Protein AF-A0A7X7TR17-F1 (afdb_monomer)

Mean predicted aligned error: 4.37 Å

Radius of gyration: 20.37 Å; Cα contacts (8 Å, |Δi|>4): 550; chains: 1; bounding box: 50×54×52 Å

Foldseek 3Di:
DADALVRVLVVLPPPDPLDDDVVVVVVHDDVVSVQPSLEAAFKFADLLLFQQDCRCVVGNNDIHGHDLVSRLVVLVVLLPDPPDQQERNAYAYQARQCHPQDFVCCVVPNDDPDRCPPPHHDVRRLVVLCRCVSLVSQVVSCPRPSHDAAAHPHEHDLRSLVSYPCNLVSLLSNLRRHPAEAEYEQQAADPVLCNLRRHYHCVSVLVSQVSNCVSCVVVVHRHGYAYAYEFQFWQDDPVRLVVRQVCLQPRRLDQHPHYHYRDLDPPGQSVVCQVVCANPVPRDGIDGDDDPVVSVVSSCSRRVDDHPPDD

Sequence (311 aa):
FPLSQNELDELYLLPYTRRVHPFYEAQGSVKAIETVRFSITAVRGCFGNCAFCALSNHQTTHIVSRSEESILEEVRRLTKMPEFRGTIADVGGPTANMYGSECDVRQSVGQCAKYCLFPQVCDSLKRQDHSANFIELLKRIREVPKVKHVFVESGIRHDLILSSSNQDYIISELVDFTSGQLKLAPEHAHPNVLRLMRKPSAELFVEFKRKFEEAARQKGEKKYVIGYFIVGHPGEGEKENAYLKDFVANHLGYIPQQVQIFTPTPSTLSTTMYHTGKDPFTGEEVFVERHEKMRNIFKDNVIAQRPLKRY

Nearest PDB structures (foldseek):
  9ccb-assembly1_A  TM=6.665E-01  e=3.561E-13  Methanothermobacter marburgensis
  1r3v-assembly1_A-2  TM=3.615E-01  e=3.668E-01  Homo sapiens
  3lg3-assembly1_B-2  TM=2.778E-01  e=7.633E-01  Yersinia pestis
  6ii7-assembly1_A  TM=3.633E-01  e=3.109E+00  Plasmodium falciparum 3D7

Structure (mmCIF, N/CA/C/O backbone):
data_AF-A0A7X7TR17-F1
#
_entry.id   AF-A0A7X7TR17-F1
#
loop_
_atom_site.group_PDB
_atom_site.id
_atom_site.type_symbol
_atom_site.label_atom_id
_atom_site.label_alt_id
_atom_site.label_comp_id
_atom_site.label_asym_id
_atom_site.label_entity_id
_atom_site.label_seq_id
_atom_site.pdbx_PDB_ins_code
_atom_site.Cartn_x
_atom_site.Cartn_y
_atom_site.Cartn_z
_atom_site.occupancy
_atom_site.B_iso_or_equiv
_atom_site.auth_seq_id
_atom_site.auth_comp_id
_atom_site.auth_asym_id
_atom_site.auth_atom_id
_atom_site.pdbx_PDB_model_num
ATOM 1 N N . PHE A 1 1 ? -11.037 18.407 -9.241 1.00 74.50 1 PHE A N 1
ATOM 2 C CA . PHE A 1 1 ? -10.131 18.579 -8.089 1.00 74.50 1 PHE A CA 1
ATOM 3 C C . PHE A 1 1 ? -10.496 17.547 -7.031 1.00 74.50 1 PHE A C 1
ATOM 5 O O . PHE A 1 1 ? -11.650 17.129 -7.034 1.00 74.50 1 PHE A O 1
ATOM 12 N N . PRO A 1 2 ? -9.542 17.048 -6.223 1.00 87.12 2 PRO A N 1
ATOM 13 C CA . PRO A 1 2 ? -9.877 16.156 -5.114 1.00 87.12 2 PRO A CA 1
ATOM 14 C C . PRO A 1 2 ? -10.795 16.884 -4.122 1.00 87.12 2 PRO A C 1
ATOM 16 O O . PRO A 1 2 ? -10.752 18.111 -4.050 1.00 87.12 2 PRO A O 1
ATOM 19 N N . LEU A 1 3 ? -11.615 16.127 -3.390 1.00 92.81 3 LEU A N 1
ATOM 20 C CA . LEU A 1 3 ? -12.429 16.673 -2.302 1.00 92.81 3 LEU A CA 1
ATOM 21 C C . LEU A 1 3 ? -11.519 17.325 -1.256 1.00 92.81 3 LEU A C 1
ATOM 23 O O . LEU A 1 3 ? -10.422 16.828 -1.003 1.00 92.81 3 LEU A O 1
ATOM 27 N N . SER A 1 4 ? -11.978 18.404 -0.635 1.00 94.50 4 SER A N 1
ATOM 28 C CA . SER A 1 4 ? -11.391 18.915 0.603 1.00 94.50 4 SER A CA 1
ATOM 29 C C . SER A 1 4 ? -11.576 17.912 1.749 1.00 94.50 4 SER A C 1
ATOM 31 O O . SER A 1 4 ? -12.380 16.982 1.655 1.00 94.50 4 SER A O 1
ATOM 33 N N . GLN A 1 5 ? -10.844 18.097 2.853 1.00 96.00 5 GLN A N 1
ATOM 34 C CA . GLN A 1 5 ? -11.018 17.269 4.052 1.00 96.00 5 GLN A CA 1
ATOM 35 C C . GLN A 1 5 ? -12.469 17.308 4.557 1.00 96.00 5 GLN A C 1
ATOM 37 O O . GLN A 1 5 ? -13.047 16.251 4.789 1.00 96.00 5 GLN A O 1
ATOM 42 N N . ASN A 1 6 ? -13.080 18.496 4.626 1.00 97.62 6 ASN A N 1
ATOM 43 C CA . ASN A 1 6 ? -14.464 18.658 5.081 1.00 97.62 6 ASN A CA 1
ATOM 44 C C . ASN A 1 6 ? -15.459 17.919 4.175 1.00 97.62 6 ASN A C 1
ATOM 46 O O . ASN A 1 6 ? -16.299 17.175 4.667 1.00 97.62 6 ASN A O 1
ATOM 50 N N . GLU A 1 7 ? -15.331 18.054 2.851 1.00 97.25 7 GLU A N 1
ATOM 51 C CA . GLU A 1 7 ? -16.190 17.325 1.905 1.00 97.25 7 GLU A CA 1
ATOM 52 C C . GLU A 1 7 ? -15.978 15.804 1.994 1.00 97.25 7 GLU A C 1
ATOM 54 O O . GLU A 1 7 ? -16.921 15.025 1.846 1.00 97.25 7 GLU A O 1
ATOM 59 N N . LEU A 1 8 ? -14.739 15.357 2.233 1.00 96.19 8 LEU A N 1
ATOM 60 C CA . LEU A 1 8 ? -14.429 13.942 2.423 1.00 96.19 8 LEU A CA 1
ATOM 61 C C . LEU A 1 8 ? -15.048 13.407 3.722 1.00 96.19 8 LEU A C 1
ATOM 63 O O . LEU A 1 8 ? -15.580 12.297 3.733 1.00 96.19 8 LEU A O 1
ATOM 67 N N . ASP A 1 9 ? -15.007 14.194 4.793 1.00 98.12 9 ASP A N 1
ATOM 68 C CA . ASP A 1 9 ? -15.618 13.866 6.076 1.00 98.12 9 ASP A CA 1
ATOM 69 C C . ASP A 1 9 ? -17.138 13.780 5.977 1.00 98.12 9 ASP A C 1
ATOM 71 O O . ASP A 1 9 ? -17.715 12.763 6.367 1.00 98.12 9 ASP A O 1
ATOM 75 N N . GLU A 1 10 ? -17.780 14.784 5.379 1.00 97.69 10 GLU A N 1
ATOM 76 C CA . GLU A 1 10 ? -19.218 14.775 5.107 1.00 97.69 10 GLU A CA 1
ATOM 77 C C . GLU A 1 10 ? -19.622 13.538 4.301 1.00 97.69 10 GLU A C 1
ATOM 79 O O . GLU A 1 10 ? -20.558 12.832 4.683 1.00 97.69 10 GLU A O 1
ATOM 84 N N . LEU A 1 11 ? -18.872 13.219 3.238 1.00 96.56 11 LEU A N 1
ATOM 85 C CA . LEU A 1 11 ? -19.144 12.069 2.381 1.00 96.56 11 LEU A CA 1
ATOM 86 C C . LEU A 1 11 ? -19.146 10.749 3.157 1.00 96.56 11 LEU A C 1
ATOM 88 O O . LEU A 1 11 ? -20.036 9.930 2.925 1.00 96.56 11 LEU A O 1
ATOM 92 N N . TYR A 1 12 ? -18.160 10.511 4.029 1.00 95.94 12 TYR A N 1
ATOM 93 C CA . TYR A 1 12 ? -18.055 9.260 4.794 1.00 95.94 12 TYR A CA 1
ATOM 94 C C . TYR A 1 12 ? -18.964 9.222 6.029 1.00 95.94 12 TYR A C 1
ATOM 96 O O . TYR A 1 12 ? -19.277 8.134 6.518 1.00 95.94 12 TYR A O 1
ATOM 104 N N . LEU A 1 13 ? -19.434 10.378 6.504 1.00 96.44 13 LEU A N 1
ATOM 105 C CA . LEU A 1 13 ? -20.402 10.486 7.597 1.00 96.44 13 LEU A CA 1
ATOM 106 C C . LEU A 1 13 ? -21.864 10.485 7.135 1.00 96.44 13 LEU A C 1
ATOM 108 O O . LEU A 1 13 ? -22.763 10.519 7.985 1.00 96.44 13 LEU A O 1
ATOM 112 N N . LEU A 1 14 ? -22.135 10.379 5.832 1.00 96.94 14 LEU A N 1
ATOM 113 C CA . LEU A 1 14 ? -23.482 10.087 5.345 1.00 96.94 14 LEU A CA 1
ATOM 114 C C . LEU A 1 14 ? -24.028 8.793 5.989 1.00 96.94 14 LEU A C 1
ATOM 116 O O . LEU A 1 14 ? -23.263 7.875 6.306 1.00 96.94 14 LEU A O 1
ATOM 120 N N . PRO A 1 15 ? -25.353 8.686 6.206 1.00 93.81 15 PRO A N 1
ATOM 121 C CA . PRO A 1 15 ? -25.973 7.567 6.917 1.00 93.81 15 PRO A CA 1
ATOM 122 C C . PRO A 1 15 ? -26.077 6.305 6.040 1.00 93.81 15 PRO A C 1
ATOM 124 O O . PRO A 1 15 ? -27.164 5.779 5.802 1.00 93.81 15 PRO A O 1
ATOM 127 N N . TYR A 1 16 ? -24.946 5.804 5.537 1.00 92.31 16 TYR A N 1
ATOM 128 C CA . TYR A 1 16 ? -24.905 4.562 4.772 1.00 92.31 16 TYR A CA 1
ATOM 129 C C . TYR A 1 16 ? -25.394 3.389 5.617 1.00 92.31 16 TYR A C 1
ATOM 131 O O . TYR A 1 16 ? -25.000 3.218 6.770 1.00 92.31 16 TYR A O 1
ATOM 139 N N . THR A 1 17 ? -26.177 2.508 4.999 1.00 90.38 17 THR A N 1
ATOM 140 C CA . THR A 1 17 ? -26.660 1.284 5.652 1.00 90.38 17 THR A CA 1
ATOM 141 C C . THR A 1 17 ? -25.524 0.326 6.015 1.00 90.38 17 THR A C 1
ATOM 143 O O . THR A 1 17 ? -25.694 -0.507 6.900 1.00 90.38 17 THR A O 1
ATOM 146 N N . ARG A 1 18 ? -24.381 0.411 5.309 1.00 90.31 18 ARG A N 1
ATOM 147 C CA . ARG A 1 18 ? -23.263 -0.557 5.340 1.00 90.31 18 ARG A CA 1
ATOM 148 C C . ARG A 1 18 ? -23.716 -2.007 5.142 1.00 90.31 18 ARG A C 1
ATOM 150 O O . ARG A 1 18 ? -23.101 -2.946 5.651 1.00 90.31 18 ARG A O 1
ATOM 157 N N . ARG A 1 19 ? -24.808 -2.186 4.399 1.00 90.88 19 ARG A N 1
ATOM 158 C CA . ARG A 1 19 ? -25.391 -3.479 4.049 1.00 90.88 19 ARG A CA 1
ATOM 159 C C . ARG A 1 19 ? -25.442 -3.630 2.541 1.00 90.88 19 ARG A C 1
ATOM 161 O O . ARG A 1 19 ? -25.422 -2.654 1.794 1.00 90.88 19 ARG A O 1
ATOM 168 N N . VAL A 1 20 ? -25.517 -4.881 2.114 1.00 93.44 20 VAL A N 1
ATOM 169 C CA . VAL A 1 20 ? -25.793 -5.229 0.723 1.00 93.44 20 VAL A CA 1
ATOM 170 C C . VAL A 1 20 ? -27.163 -4.666 0.352 1.00 93.44 20 VAL A C 1
ATOM 172 O O . VAL A 1 20 ? -28.090 -4.706 1.158 1.00 93.44 20 VAL A O 1
ATOM 175 N N . HIS A 1 21 ? -27.294 -4.121 -0.857 1.00 93.50 21 HIS A N 1
ATOM 176 C CA . HIS A 1 21 ? -28.590 -3.660 -1.344 1.00 93.50 21 HIS A CA 1
ATOM 177 C C . HIS A 1 21 ? -29.583 -4.843 -1.415 1.00 93.50 21 HIS A C 1
ATOM 179 O O . HIS A 1 21 ? -29.194 -5.895 -1.932 1.00 93.50 21 HIS A O 1
ATOM 185 N N . PRO A 1 22 ? -30.855 -4.694 -0.986 1.00 93.69 22 PRO A N 1
ATOM 186 C CA . PRO A 1 22 ? -31.813 -5.807 -0.893 1.00 93.69 22 PRO A CA 1
ATOM 187 C C . PRO A 1 22 ? -31.969 -6.632 -2.178 1.00 93.69 22 PRO A C 1
ATOM 189 O O . PRO A 1 22 ? -32.104 -7.850 -2.129 1.00 93.69 22 PRO A O 1
ATOM 192 N N . PHE A 1 23 ? -31.877 -5.978 -3.341 1.00 94.75 23 PHE A N 1
ATOM 193 C CA . PHE A 1 23 ? -31.896 -6.644 -4.650 1.00 94.75 23 PHE A CA 1
ATOM 194 C C . PHE A 1 23 ? -30.823 -7.737 -4.805 1.00 94.75 23 PHE A C 1
ATOM 196 O O . PHE A 1 23 ? -31.101 -8.789 -5.376 1.00 94.75 23 PHE A O 1
ATOM 203 N N . TYR A 1 24 ? -29.604 -7.494 -4.311 1.00 93.62 24 TYR A N 1
ATOM 204 C CA . TYR A 1 24 ? -28.514 -8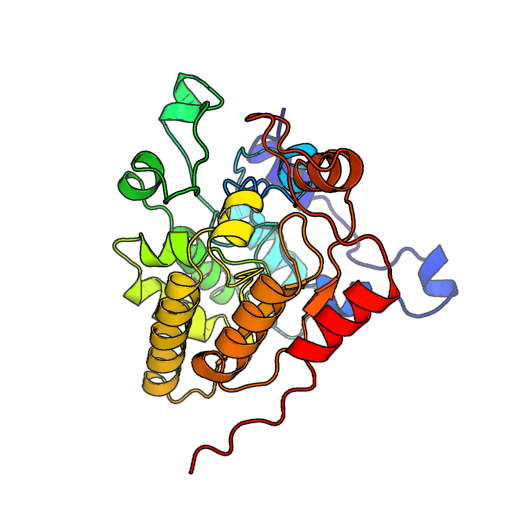.472 -4.370 1.00 93.62 24 TYR A CA 1
ATOM 205 C C . TYR A 1 24 ? -28.580 -9.461 -3.206 1.00 93.62 24 TYR A C 1
ATOM 207 O O . TYR A 1 24 ? -28.260 -10.627 -3.393 1.00 93.62 24 TYR A O 1
ATOM 215 N N . GLU A 1 25 ? -29.041 -9.025 -2.029 1.00 91.94 25 GLU A N 1
ATOM 216 C CA . GLU A 1 25 ? -29.237 -9.905 -0.867 1.00 91.94 25 GLU A CA 1
ATOM 217 C C . GLU A 1 25 ? -30.248 -11.026 -1.175 1.00 91.94 25 GLU A C 1
ATOM 219 O O . GLU A 1 25 ? -30.033 -12.175 -0.794 1.00 91.94 25 GLU A O 1
ATOM 224 N N . ALA A 1 26 ? -31.292 -10.730 -1.960 1.00 94.56 26 ALA A N 1
ATOM 225 C CA . ALA A 1 26 ? -32.265 -11.719 -2.432 1.00 94.56 26 ALA A CA 1
ATOM 226 C C . ALA A 1 26 ? -31.675 -12.783 -3.383 1.00 94.56 26 ALA A C 1
ATOM 228 O O . ALA A 1 26 ? -32.281 -13.836 -3.570 1.00 94.56 26 ALA A O 1
ATOM 229 N N . GLN A 1 27 ? -30.508 -12.526 -3.983 1.00 95.69 27 GLN A N 1
ATOM 230 C CA . GLN A 1 27 ? -29.824 -13.451 -4.898 1.00 95.69 27 GLN A CA 1
ATOM 231 C C . GLN A 1 27 ? -28.780 -14.325 -4.188 1.00 95.69 27 GLN A C 1
ATOM 233 O O . GLN A 1 27 ? -28.224 -15.237 -4.797 1.00 95.69 27 GLN A O 1
ATOM 238 N N . GLY A 1 28 ? -28.511 -14.061 -2.908 1.00 92.81 28 GLY A N 1
ATOM 239 C CA . GLY A 1 28 ? -27.546 -14.797 -2.103 1.00 92.81 28 GLY A CA 1
ATOM 240 C C . GLY A 1 28 ? -26.628 -13.886 -1.294 1.00 92.81 28 GLY A C 1
ATOM 241 O O . GLY A 1 28 ? -26.712 -12.658 -1.325 1.00 92.81 28 GLY A O 1
ATOM 242 N N . SER A 1 29 ? -25.721 -14.504 -0.541 1.00 88.50 29 SER A N 1
ATOM 243 C CA . SER A 1 29 ? -24.760 -13.765 0.271 1.00 88.50 29 SER A CA 1
ATOM 244 C C . SER A 1 29 ? -23.669 -13.122 -0.588 1.00 88.50 29 SER A C 1
ATOM 246 O O . SER A 1 29 ? -23.048 -13.753 -1.445 1.00 88.50 29 SER A O 1
ATOM 248 N N . VAL A 1 30 ? -23.383 -11.847 -0.320 1.00 92.25 30 VAL A N 1
ATOM 249 C CA . VAL A 1 30 ? -22.281 -11.121 -0.960 1.00 92.25 30 VAL A CA 1
ATOM 250 C C . VAL A 1 30 ? -21.071 -11.140 -0.033 1.00 92.25 30 VAL A C 1
ATOM 252 O O . VAL A 1 30 ? -20.945 -10.304 0.858 1.00 92.25 30 VAL A O 1
ATOM 255 N N . LYS A 1 31 ? -20.140 -12.069 -0.264 1.00 90.44 31 LYS A N 1
ATOM 256 C CA . LYS A 1 31 ? -18.947 -12.246 0.589 1.00 90.44 31 LYS A CA 1
ATOM 257 C C . LYS A 1 31 ? -18.122 -10.970 0.779 1.00 90.44 31 LYS A C 1
ATOM 259 O O . LYS A 1 31 ? -17.564 -10.755 1.846 1.00 90.44 31 LYS A O 1
ATOM 264 N N . ALA A 1 32 ? -18.072 -10.094 -0.226 1.00 89.69 32 ALA A N 1
ATOM 265 C CA . ALA A 1 32 ? -17.300 -8.855 -0.145 1.00 89.69 32 ALA A CA 1
ATOM 266 C C . ALA A 1 32 ? -17.752 -7.938 1.007 1.00 89.69 32 ALA A C 1
ATOM 268 O O . ALA A 1 32 ? -16.917 -7.255 1.594 1.00 89.69 32 ALA A O 1
ATOM 269 N N . ILE A 1 33 ? -19.042 -7.935 1.387 1.00 91.38 33 ILE A N 1
ATOM 270 C CA . ILE A 1 33 ? -19.478 -7.112 2.525 1.00 91.38 33 ILE A CA 1
ATOM 271 C C . ILE A 1 33 ? -18.908 -7.637 3.844 1.00 91.38 33 ILE A C 1
ATOM 273 O O . ILE A 1 33 ? -18.653 -6.852 4.747 1.00 91.38 33 ILE A O 1
ATOM 277 N N . GLU A 1 34 ? -18.673 -8.944 3.965 1.00 87.69 34 GLU A N 1
ATOM 278 C CA . GLU A 1 34 ? -18.153 -9.561 5.189 1.00 87.69 34 GLU A CA 1
ATOM 279 C C . GLU A 1 34 ? -16.735 -9.068 5.490 1.00 87.69 34 GLU A C 1
ATOM 281 O O . GLU A 1 34 ? -16.391 -8.872 6.653 1.00 87.69 34 GLU A O 1
ATOM 286 N N . THR A 1 35 ? -15.945 -8.786 4.449 1.00 86.12 35 THR A N 1
ATOM 287 C CA . THR A 1 35 ? -14.565 -8.312 4.590 1.00 86.12 35 THR A CA 1
ATOM 288 C C . THR A 1 35 ? -14.470 -6.807 4.831 1.00 86.12 35 THR A C 1
ATOM 290 O O . THR A 1 35 ? -13.573 -6.367 5.542 1.00 86.12 35 THR A O 1
ATOM 293 N N . VAL A 1 36 ? -15.375 -5.999 4.258 1.00 90.62 36 VAL A N 1
ATOM 294 C CA . VAL A 1 36 ? -15.241 -4.526 4.272 1.00 90.62 36 VAL A CA 1
ATOM 295 C C . VAL A 1 36 ? -16.194 -3.804 5.226 1.00 90.62 36 VAL A C 1
ATOM 297 O O . VAL A 1 36 ? -16.003 -2.613 5.466 1.00 90.62 36 VAL A O 1
ATOM 300 N N . ARG A 1 37 ? -17.204 -4.477 5.801 1.00 93.06 37 ARG A N 1
ATOM 301 C CA . ARG A 1 37 ? -18.254 -3.841 6.635 1.00 93.06 37 ARG A CA 1
ATOM 302 C C . ARG A 1 37 ? -17.693 -2.950 7.741 1.00 93.06 37 ARG A C 1
ATOM 304 O O . ARG A 1 37 ? -18.201 -1.848 7.953 1.00 93.06 37 ARG A O 1
ATOM 311 N N . PHE A 1 38 ? -16.647 -3.435 8.408 1.00 96.25 38 PHE A N 1
ATOM 312 C CA . PHE A 1 38 ? -15.963 -2.766 9.517 1.00 96.25 38 PHE A CA 1
ATOM 313 C C . PHE A 1 38 ? -14.573 -2.248 9.127 1.00 96.25 38 PHE A C 1
ATOM 315 O O . PHE A 1 38 ? -13.692 -2.154 9.978 1.00 96.25 38 PHE A O 1
ATOM 322 N N . SER A 1 39 ? -14.374 -1.947 7.841 1.00 95.75 39 SER A N 1
ATOM 323 C CA . SER A 1 39 ? -13.226 -1.180 7.357 1.00 95.75 39 SER A CA 1
ATOM 324 C C . SER A 1 39 ? -13.542 0.315 7.336 1.00 95.75 39 SER A C 1
ATOM 326 O O . SER A 1 39 ? -14.702 0.713 7.179 1.00 95.75 39 SER A O 1
ATOM 328 N N . ILE A 1 40 ? -12.505 1.132 7.487 1.00 97.12 40 ILE A N 1
ATOM 329 C CA . ILE A 1 40 ? -12.576 2.590 7.492 1.00 97.12 40 ILE A CA 1
ATOM 330 C C . ILE A 1 40 ? -11.567 3.128 6.484 1.00 97.12 40 ILE A C 1
ATOM 332 O O . ILE A 1 40 ? -10.376 2.832 6.548 1.00 97.12 40 ILE A O 1
ATOM 336 N N . THR A 1 41 ? -12.033 3.970 5.565 1.00 96.25 41 THR A N 1
ATOM 337 C CA . THR A 1 41 ? -11.126 4.742 4.709 1.00 96.25 41 THR A CA 1
ATOM 338 C C . THR A 1 41 ? -10.731 6.019 5.434 1.00 96.25 41 THR A C 1
ATOM 340 O O . THR A 1 41 ? -11.588 6.866 5.650 1.00 96.25 41 THR A O 1
ATOM 343 N N . ALA A 1 42 ? -9.459 6.164 5.792 1.00 97.12 42 ALA A N 1
ATOM 344 C CA . ALA A 1 42 ? -8.872 7.339 6.431 1.00 97.12 42 ALA A CA 1
ATOM 345 C C . ALA A 1 42 ? -8.261 8.326 5.421 1.00 97.12 42 ALA A C 1
ATOM 347 O O . ALA A 1 42 ? -8.218 9.526 5.679 1.00 97.12 42 ALA A O 1
ATOM 348 N N . VAL A 1 43 ? -7.798 7.839 4.265 1.00 95.62 43 VAL A N 1
ATOM 349 C CA . VAL A 1 43 ? -7.032 8.643 3.301 1.00 95.62 43 VAL A CA 1
ATOM 350 C C . VAL A 1 43 ? -7.407 8.334 1.848 1.00 95.62 43 VAL A C 1
ATOM 352 O O . VAL A 1 43 ? -7.738 7.199 1.500 1.00 95.62 43 VAL A O 1
ATOM 355 N N . ARG A 1 44 ? -7.344 9.350 0.980 1.00 94.56 44 ARG A N 1
ATOM 356 C CA . ARG A 1 44 ? -7.432 9.239 -0.485 1.00 94.56 44 ARG A CA 1
ATOM 357 C C . ARG A 1 44 ? -6.193 9.815 -1.161 1.00 94.56 44 ARG A C 1
ATOM 359 O O . ARG A 1 44 ? -5.539 10.699 -0.618 1.00 94.56 44 ARG A O 1
ATOM 366 N N . GLY A 1 45 ? -5.919 9.325 -2.369 1.00 92.75 45 GLY A N 1
ATOM 367 C CA . GLY A 1 45 ? -4.733 9.678 -3.150 1.00 92.75 45 GLY A CA 1
ATOM 368 C C . GLY A 1 45 ? -3.515 8.817 -2.814 1.00 92.75 45 GLY A C 1
ATOM 369 O O . GLY A 1 45 ? -3.520 8.033 -1.866 1.00 92.75 45 GLY A O 1
ATOM 370 N N . CYS A 1 46 ? -2.464 8.923 -3.631 1.00 93.06 46 CYS A N 1
ATOM 371 C CA . CYS A 1 46 ? -1.198 8.225 -3.385 1.00 93.06 46 CYS A CA 1
ATOM 372 C C . CYS A 1 46 ? -0.012 8.928 -4.056 1.00 93.06 46 CYS A C 1
ATOM 374 O O . CYS A 1 46 ? 0.001 9.132 -5.271 1.00 93.06 46 CYS A O 1
ATOM 376 N N . PHE A 1 47 ? 1.039 9.219 -3.286 1.00 91.56 47 PHE A N 1
ATOM 377 C CA . PHE A 1 47 ? 2.298 9.772 -3.799 1.00 91.56 47 PHE A CA 1
ATOM 378 C C . PHE A 1 47 ? 3.097 8.801 -4.672 1.00 91.56 47 PHE A C 1
ATOM 380 O O . PHE A 1 47 ? 4.011 9.218 -5.382 1.00 91.56 47 PHE A O 1
ATOM 387 N N . GLY A 1 48 ? 2.777 7.506 -4.606 1.00 90.56 48 GLY A N 1
ATOM 388 C CA . GLY A 1 48 ? 3.559 6.458 -5.248 1.00 90.56 48 GLY A CA 1
ATOM 389 C C . GLY A 1 48 ? 3.654 6.598 -6.757 1.00 90.56 48 GLY A C 1
ATOM 390 O O . GLY A 1 48 ? 4.723 6.352 -7.301 1.00 90.56 48 GLY A O 1
ATOM 391 N N . ASN A 1 49 ? 2.562 7.007 -7.411 1.00 92.00 49 ASN A N 1
ATOM 392 C CA . ASN A 1 49 ? 2.472 7.165 -8.866 1.00 92.00 49 ASN A CA 1
ATOM 393 C C . ASN A 1 49 ? 3.124 6.007 -9.656 1.00 92.00 49 ASN A C 1
ATOM 395 O O . ASN A 1 49 ? 3.828 6.230 -10.648 1.00 92.00 49 ASN A O 1
ATOM 399 N N . CYS A 1 50 ? 2.923 4.777 -9.169 1.00 95.38 50 CYS A N 1
ATOM 400 C CA . CYS A 1 50 ? 3.475 3.568 -9.767 1.00 95.38 50 CYS A CA 1
ATOM 401 C C . CYS A 1 50 ? 2.977 3.442 -11.211 1.00 95.38 50 CYS A C 1
ATOM 403 O O . CYS A 1 50 ? 1.795 3.652 -11.481 1.00 95.38 50 CYS A O 1
ATOM 405 N N . ALA A 1 51 ? 3.854 3.060 -12.137 1.00 96.25 51 ALA A N 1
ATOM 406 C CA . ALA A 1 51 ? 3.572 3.102 -13.573 1.00 96.25 51 ALA A CA 1
ATOM 407 C C . ALA A 1 51 ? 2.400 2.205 -14.012 1.00 96.25 51 ALA A C 1
ATOM 409 O O . ALA A 1 51 ? 1.776 2.474 -15.037 1.00 96.25 51 ALA A O 1
ATOM 410 N N . PHE A 1 52 ? 2.102 1.158 -13.243 1.00 96.06 52 PHE A N 1
ATOM 411 C CA . PHE A 1 52 ? 1.044 0.178 -13.502 1.00 96.06 52 PHE A CA 1
ATOM 412 C C . PHE A 1 52 ? -0.263 0.478 -12.753 1.00 96.06 52 PHE A C 1
ATOM 414 O O . PHE A 1 52 ? -1.261 -0.204 -12.967 1.00 96.06 52 PHE A O 1
ATOM 421 N N . CYS A 1 53 ? -0.274 1.468 -11.858 1.00 94.62 53 CYS A N 1
ATOM 422 C CA . CYS A 1 53 ? -1.406 1.746 -10.986 1.00 94.62 53 CYS A CA 1
ATOM 423 C C . CYS A 1 53 ? -2.245 2.904 -11.542 1.00 94.62 53 CYS A C 1
ATOM 425 O O . CYS A 1 53 ? -1.741 4.010 -11.716 1.00 94.62 53 CYS A O 1
ATOM 427 N N . ALA A 1 54 ? -3.544 2.687 -11.765 1.00 93.38 54 ALA A N 1
ATOM 428 C CA . ALA A 1 54 ? -4.460 3.737 -12.235 1.00 93.38 54 ALA A CA 1
ATOM 429 C C . ALA A 1 54 ? -4.928 4.689 -11.120 1.00 93.38 54 ALA A C 1
ATOM 431 O O . ALA A 1 54 ? -5.675 5.636 -11.362 1.00 93.38 54 ALA A O 1
ATOM 432 N N . LEU A 1 55 ? -4.504 4.454 -9.880 1.00 91.31 55 LEU A N 1
ATOM 433 C CA . LEU A 1 55 ? -4.969 5.205 -8.724 1.00 91.31 55 LEU A CA 1
ATOM 434 C C . LEU A 1 55 ? -4.676 6.703 -8.827 1.00 91.31 55 LEU A C 1
ATOM 436 O O . LEU A 1 55 ? -5.532 7.503 -8.468 1.00 91.31 55 LEU A O 1
ATOM 440 N N . SER A 1 56 ? -3.511 7.099 -9.344 1.00 88.19 56 SER A N 1
ATOM 441 C CA . SER A 1 56 ? -3.192 8.517 -9.537 1.00 88.19 56 SER A CA 1
ATOM 442 C C . SER A 1 56 ? -4.074 9.183 -10.596 1.00 88.19 56 SER A C 1
ATOM 444 O O . SER A 1 56 ? -4.257 10.393 -10.537 1.00 88.19 56 SER A O 1
ATOM 446 N N . ASN A 1 57 ? -4.696 8.426 -11.503 1.00 87.75 57 ASN A N 1
ATOM 447 C CA . ASN A 1 57 ? -5.686 8.970 -12.435 1.00 87.75 57 ASN A CA 1
ATOM 448 C C . ASN A 1 57 ? -7.053 9.160 -11.767 1.00 87.75 57 ASN A C 1
ATOM 450 O O . ASN A 1 57 ? -7.735 10.144 -12.030 1.00 87.75 57 ASN A O 1
ATOM 454 N N . HIS A 1 58 ? -7.456 8.232 -10.892 1.00 87.88 58 HIS A N 1
ATOM 455 C CA . HIS A 1 58 ? -8.781 8.257 -10.258 1.00 87.88 58 HIS A CA 1
ATOM 456 C C . HIS A 1 58 ? -8.842 9.079 -8.966 1.00 87.88 58 HIS A C 1
ATOM 458 O O . HIS A 1 58 ? -9.874 9.664 -8.655 1.00 87.88 58 HIS A O 1
ATOM 464 N N . GLN A 1 59 ? -7.757 9.107 -8.194 1.00 90.94 59 GLN A N 1
ATOM 465 C CA . GLN A 1 59 ? -7.682 9.766 -6.888 1.00 90.94 59 GLN A CA 1
ATOM 466 C C . GLN A 1 59 ? -6.611 10.850 -6.818 1.00 90.94 59 GLN A C 1
ATOM 468 O O . GLN A 1 59 ? -6.477 11.499 -5.785 1.00 90.94 59 GLN A O 1
ATOM 473 N N . THR A 1 60 ? -5.884 11.091 -7.913 1.00 89.25 60 THR A N 1
ATOM 474 C CA . THR A 1 60 ? -4.737 12.004 -7.965 1.00 89.25 60 THR A CA 1
ATOM 475 C C . THR A 1 60 ? -3.568 11.535 -7.093 1.00 89.25 60 THR A C 1
ATOM 477 O O . THR A 1 60 ? -3.641 10.572 -6.328 1.00 89.25 60 THR A O 1
ATOM 480 N N . THR A 1 61 ? -2.441 12.223 -7.217 1.00 90.12 61 THR A N 1
ATOM 481 C CA . THR A 1 61 ? -1.327 12.077 -6.277 1.00 90.12 61 THR A CA 1
ATOM 482 C C . THR A 1 61 ? -1.481 13.006 -5.067 1.00 90.12 61 THR A C 1
ATOM 484 O O . THR A 1 61 ? -0.583 13.042 -4.229 1.00 90.12 61 THR A O 1
ATOM 487 N N . HIS A 1 62 ? -2.569 13.787 -4.983 1.00 90.38 62 HIS A N 1
ATOM 488 C CA . HIS A 1 62 ? -2.922 14.636 -3.845 1.00 90.38 62 HIS A CA 1
ATOM 489 C C . HIS A 1 62 ? -3.500 13.785 -2.727 1.00 90.38 62 HIS A C 1
ATOM 491 O O . HIS A 1 62 ? -4.544 13.160 -2.892 1.00 90.38 62 HIS A O 1
ATOM 497 N N . ILE A 1 63 ? -2.784 13.760 -1.607 1.00 93.06 63 ILE A N 1
ATOM 498 C CA . ILE A 1 63 ? -3.245 13.116 -0.391 1.00 93.06 63 ILE A CA 1
ATOM 499 C C . ILE A 1 63 ? -4.294 13.997 0.266 1.00 93.06 63 ILE A C 1
ATOM 501 O O . ILE A 1 63 ? -4.039 15.164 0.541 1.00 93.06 63 ILE A O 1
ATOM 505 N N . VAL A 1 64 ? -5.461 13.418 0.515 1.00 94.31 64 VAL A N 1
ATOM 506 C CA . VAL A 1 64 ? -6.510 14.031 1.326 1.00 94.31 64 VAL A CA 1
ATOM 507 C C . VAL A 1 64 ? -6.842 13.052 2.430 1.00 94.31 64 VAL A C 1
ATOM 509 O O . VAL A 1 64 ? -7.286 11.931 2.169 1.00 94.31 64 VAL A O 1
ATOM 512 N N . SER A 1 65 ? -6.589 13.471 3.662 1.00 96.44 65 SER A N 1
ATOM 513 C CA . SER A 1 65 ? -6.916 12.698 4.854 1.00 96.44 65 SER A CA 1
ATOM 514 C C . SER A 1 65 ? -8.226 13.200 5.427 1.00 96.44 65 SER A C 1
ATOM 516 O O . SER A 1 65 ? -8.474 14.405 5.436 1.00 96.44 65 SER A O 1
ATOM 518 N N . ARG A 1 66 ? -9.052 12.284 5.916 1.00 97.69 66 ARG A N 1
ATOM 519 C CA . ARG A 1 66 ? -10.182 12.635 6.777 1.00 97.69 66 ARG A CA 1
ATOM 520 C C . ARG A 1 66 ? -9.684 13.193 8.101 1.00 97.69 66 ARG A C 1
ATOM 522 O O . ARG A 1 66 ? -8.558 12.887 8.493 1.00 97.69 66 ARG A O 1
ATOM 529 N N . SER A 1 67 ? -10.509 13.976 8.783 1.00 98.19 67 SER A N 1
ATOM 530 C CA . SER A 1 67 ? -10.199 14.373 10.157 1.00 98.19 67 SER A CA 1
ATOM 531 C C . SER A 1 67 ? -10.236 13.165 11.099 1.00 98.19 67 SER A C 1
ATOM 533 O O . SER A 1 67 ? -10.966 12.188 10.871 1.00 98.19 67 SER A O 1
ATOM 535 N N . GLU A 1 68 ? -9.465 13.236 12.186 1.00 98.31 68 GLU A N 1
ATOM 536 C CA . GLU A 1 68 ? -9.521 12.233 13.252 1.00 98.31 68 GLU A CA 1
ATOM 537 C C . GLU A 1 68 ? -10.943 12.164 13.827 1.00 98.31 68 GLU A C 1
ATOM 539 O O . GLU A 1 68 ? -11.490 11.078 14.011 1.00 98.31 68 GLU A O 1
ATOM 544 N N . GLU A 1 69 ? -11.592 13.311 14.029 1.00 98.38 69 GLU A N 1
ATOM 545 C CA . GLU A 1 69 ? -12.944 13.421 14.572 1.00 98.38 69 GLU A CA 1
ATOM 546 C C . GLU A 1 69 ? -13.970 12.674 13.715 1.00 98.38 69 GLU A C 1
ATOM 548 O O . GLU A 1 69 ? -14.795 11.925 14.248 1.00 98.38 69 GLU A O 1
ATOM 553 N N . SER A 1 70 ? -13.894 12.833 12.392 1.00 98.44 70 SER A N 1
ATOM 554 C CA . SER A 1 70 ? -14.741 12.135 11.420 1.00 98.44 70 SER A CA 1
ATOM 555 C C . SER A 1 70 ? -14.550 10.623 11.473 1.00 98.44 70 SER A C 1
ATOM 557 O O . SER A 1 70 ? -15.523 9.862 11.478 1.00 98.44 70 SER A O 1
ATOM 559 N N . ILE A 1 71 ? -13.300 10.169 11.557 1.00 98.62 71 ILE A N 1
ATOM 560 C CA . ILE A 1 71 ? -12.979 8.746 11.669 1.00 98.62 71 ILE A CA 1
ATOM 561 C C . ILE A 1 71 ? -13.505 8.183 12.992 1.00 98.62 71 ILE A C 1
ATOM 563 O O . ILE A 1 71 ? -14.196 7.163 12.996 1.00 98.62 71 ILE A O 1
ATOM 567 N N . LEU A 1 72 ? -13.243 8.854 14.115 1.00 98.69 72 LEU A N 1
ATOM 568 C CA . LEU A 1 72 ? -13.710 8.423 15.432 1.00 98.69 72 LEU A CA 1
ATOM 569 C C . LEU A 1 72 ? -15.241 8.405 15.519 1.00 98.69 72 LEU A C 1
ATOM 571 O O . LEU A 1 72 ? -15.808 7.504 16.138 1.00 98.69 72 LEU A O 1
ATOM 575 N N . GLU A 1 73 ? -15.929 9.355 14.885 1.00 98.38 73 GLU A N 1
ATOM 576 C CA . GLU A 1 73 ? -17.390 9.355 14.816 1.00 98.38 73 GLU A CA 1
ATOM 577 C C . GLU A 1 73 ? -17.927 8.153 14.028 1.00 98.38 73 GLU A C 1
ATOM 579 O O . GLU A 1 73 ? -18.852 7.475 14.483 1.00 98.38 73 GLU A O 1
ATOM 584 N N . GLU A 1 74 ? -17.312 7.808 12.897 1.00 98.12 74 GLU A N 1
ATOM 585 C CA . GLU A 1 74 ? -17.660 6.588 12.170 1.00 98.12 74 GLU A CA 1
ATOM 586 C C . GLU A 1 74 ? -17.425 5.332 13.022 1.00 98.12 74 GLU A C 1
ATOM 588 O O . GLU A 1 74 ? -18.315 4.483 13.100 1.00 98.12 74 GLU A O 1
ATOM 593 N N . VAL A 1 75 ? -16.296 5.234 13.736 1.00 98.44 75 VAL A N 1
ATOM 594 C CA . VAL A 1 75 ? -16.021 4.121 14.665 1.00 98.44 75 VAL A CA 1
ATOM 595 C C . VAL A 1 75 ? -17.134 4.009 15.710 1.00 98.44 75 VAL A C 1
ATOM 597 O O . VAL A 1 75 ? -17.671 2.921 15.918 1.00 98.44 75 VAL A O 1
ATOM 600 N N . ARG A 1 76 ? -17.553 5.121 16.333 1.00 98.25 76 ARG A N 1
ATOM 601 C CA . ARG A 1 76 ? -18.657 5.131 17.315 1.00 98.25 76 ARG A CA 1
ATOM 602 C C . ARG A 1 76 ? -19.989 4.678 16.720 1.00 98.25 76 ARG A C 1
ATOM 604 O O . ARG A 1 76 ? -20.813 4.115 17.441 1.00 98.25 76 ARG A O 1
ATOM 611 N N . ARG A 1 77 ? -20.237 4.918 15.430 1.00 97.00 77 ARG A N 1
ATOM 612 C CA . ARG A 1 77 ? -21.423 4.396 14.731 1.00 97.00 77 ARG A CA 1
ATOM 613 C C . ARG A 1 77 ? -21.302 2.896 14.486 1.00 97.00 77 ARG A C 1
ATOM 615 O O . ARG A 1 77 ? -22.255 2.168 14.758 1.00 97.00 77 ARG A O 1
ATOM 622 N N . LEU A 1 78 ? -20.127 2.423 14.066 1.00 96.94 78 LEU A N 1
ATOM 623 C CA . LEU A 1 78 ? -19.851 0.994 13.895 1.00 96.94 78 LEU A CA 1
ATOM 624 C C . LEU A 1 78 ? -20.046 0.221 15.203 1.00 96.94 78 LEU A C 1
ATOM 626 O O . LEU A 1 78 ? -20.665 -0.840 15.193 1.00 96.94 78 LEU A O 1
ATOM 630 N N . THR A 1 79 ? -19.618 0.768 16.346 1.00 97.75 79 THR A N 1
ATOM 631 C CA . THR A 1 79 ? -19.755 0.088 17.648 1.00 97.75 79 THR A CA 1
ATOM 632 C C . THR A 1 79 ? -21.196 -0.046 18.157 1.00 97.75 79 THR A C 1
ATOM 634 O O . THR A 1 79 ? -21.451 -0.758 19.138 1.00 97.75 79 THR A O 1
ATOM 637 N N . LYS A 1 80 ? -22.153 0.627 17.505 1.00 96.69 80 LYS A N 1
ATOM 638 C CA . LYS A 1 80 ? -23.595 0.504 17.765 1.00 96.69 80 LYS A CA 1
ATOM 639 C C . LYS A 1 80 ? -24.266 -0.550 16.880 1.00 96.69 80 LYS A C 1
ATOM 641 O O . LYS A 1 80 ? -25.407 -0.909 17.155 1.00 96.69 80 LYS A O 1
ATOM 646 N N . MET A 1 81 ? -23.586 -1.052 15.846 1.00 95.69 81 MET A N 1
ATOM 647 C CA . MET A 1 81 ? -24.139 -2.083 14.967 1.00 95.69 81 MET A CA 1
ATOM 648 C C . MET A 1 81 ? -24.224 -3.434 15.702 1.00 95.69 81 MET A C 1
ATOM 650 O O . MET A 1 81 ? -23.241 -3.832 16.334 1.00 95.69 81 MET A O 1
ATOM 654 N N . PRO A 1 82 ? -25.346 -4.174 15.606 1.00 95.12 82 PRO A N 1
ATOM 655 C CA . PRO A 1 82 ? -25.515 -5.474 16.268 1.00 95.12 82 PRO A CA 1
ATOM 656 C C . PRO A 1 82 ? -24.441 -6.512 15.913 1.00 95.12 82 PRO A C 1
ATOM 658 O O . PRO A 1 82 ? -24.089 -7.365 16.728 1.00 95.12 82 PRO A O 1
ATOM 661 N N . GLU A 1 83 ? -23.914 -6.451 14.693 1.00 94.31 83 GLU A N 1
ATOM 662 C CA . GLU A 1 83 ? -22.920 -7.390 14.180 1.00 94.31 83 GLU A CA 1
ATOM 663 C C . GLU A 1 83 ? -21.487 -7.037 14.596 1.00 94.31 83 GLU A C 1
ATOM 665 O O . GLU A 1 83 ? -20.575 -7.829 14.357 1.00 94.31 83 GLU A O 1
ATOM 670 N N . PHE A 1 84 ? -21.260 -5.872 15.215 1.00 97.06 84 PHE A N 1
ATOM 671 C CA . PHE A 1 84 ? -19.925 -5.449 15.618 1.00 97.06 84 PHE A CA 1
ATOM 672 C C . PHE A 1 84 ? -19.422 -6.271 16.808 1.00 97.06 84 PHE A C 1
ATOM 674 O O . PHE A 1 84 ? -20.014 -6.286 17.888 1.00 97.06 84 PHE A O 1
ATOM 681 N N . ARG A 1 85 ? -18.289 -6.955 16.620 1.00 96.56 85 ARG A N 1
ATOM 682 C CA . ARG A 1 85 ? -17.682 -7.840 17.634 1.00 96.56 85 ARG A CA 1
ATOM 683 C C . ARG A 1 85 ? -16.439 -7.256 18.312 1.00 96.56 85 ARG A C 1
ATOM 685 O O . ARG A 1 85 ? -15.783 -7.954 19.083 1.00 96.56 85 ARG A O 1
ATOM 692 N N . GLY A 1 86 ? -16.144 -5.980 18.066 1.00 97.38 86 GLY A N 1
ATOM 693 C CA . GLY A 1 86 ? -14.993 -5.282 18.642 1.00 97.38 86 GLY A CA 1
ATOM 694 C C . GLY A 1 86 ? -13.775 -5.185 17.728 1.00 97.38 86 GLY A C 1
ATOM 695 O O . GLY A 1 86 ? -12.729 -4.742 18.184 1.00 97.38 86 GLY A O 1
ATOM 696 N N . THR A 1 87 ? -13.883 -5.563 16.456 1.00 97.75 87 THR A N 1
ATOM 697 C CA . THR A 1 87 ? -12.762 -5.500 15.509 1.00 97.75 87 THR A CA 1
ATOM 698 C C . THR A 1 87 ? -13.050 -4.491 14.410 1.00 97.75 87 THR A C 1
ATOM 700 O O . THR A 1 87 ? -14.030 -4.640 13.680 1.00 97.75 87 THR A O 1
ATOM 703 N N . ILE A 1 88 ? -12.172 -3.500 14.269 1.00 98.12 88 ILE A N 1
ATOM 704 C CA . ILE A 1 88 ? -12.046 -2.705 13.047 1.00 98.12 88 ILE A CA 1
ATOM 705 C C . ILE A 1 88 ? -11.107 -3.472 12.117 1.00 98.12 88 ILE A C 1
ATOM 707 O O . ILE A 1 88 ? -9.941 -3.688 12.446 1.00 98.12 88 ILE A O 1
ATOM 711 N N . ALA A 1 89 ? -11.658 -3.960 11.006 1.00 95.50 89 ALA A N 1
ATOM 712 C CA . ALA A 1 89 ? -10.997 -4.928 10.131 1.00 95.50 89 ALA A CA 1
ATOM 713 C C . ALA A 1 89 ? -9.878 -4.305 9.292 1.00 95.50 89 ALA A C 1
ATOM 715 O O . ALA A 1 89 ? -8.930 -4.994 8.933 1.00 95.50 89 ALA A O 1
ATOM 716 N N . ASP A 1 90 ? -10.004 -3.017 8.985 1.00 96.75 90 ASP A N 1
ATOM 717 C CA . ASP A 1 90 ? -8.983 -2.244 8.295 1.00 96.75 90 ASP A CA 1
ATOM 718 C C . ASP A 1 90 ? -9.189 -0.755 8.577 1.00 96.75 90 ASP A C 1
ATOM 720 O O . ASP A 1 90 ? -10.326 -0.272 8.591 1.00 96.75 90 ASP A O 1
ATOM 724 N N . VAL A 1 91 ? -8.100 -0.021 8.760 1.00 97.31 91 VAL A N 1
ATOM 725 C CA . VAL A 1 91 ? -8.080 1.439 8.691 1.00 97.31 91 VAL A CA 1
ATOM 726 C C . VAL A 1 91 ? -7.065 1.805 7.627 1.00 97.31 91 VAL A C 1
ATOM 728 O O . VAL A 1 91 ? -5.884 1.488 7.757 1.00 97.31 91 VAL A O 1
ATOM 731 N N . GLY A 1 92 ? -7.501 2.479 6.569 1.00 92.44 92 GLY A N 1
ATOM 732 C CA . GLY A 1 92 ? -6.573 2.781 5.495 1.00 92.44 92 GLY A CA 1
ATOM 733 C C . GLY A 1 92 ? -7.157 3.555 4.336 1.00 92.44 92 GLY A C 1
ATOM 734 O O . GLY A 1 92 ? -7.603 4.690 4.482 1.00 92.44 92 GLY A O 1
ATOM 735 N N . GLY A 1 93 ? -7.055 2.982 3.150 1.00 88.94 93 GLY A N 1
ATOM 736 C CA . GLY A 1 93 ? -7.184 3.691 1.888 1.00 88.94 93 GLY A CA 1
ATOM 737 C C . GLY A 1 93 ? -6.173 3.139 0.888 1.00 88.94 93 GLY A C 1
ATOM 738 O O . GLY A 1 93 ? -5.624 2.056 1.088 1.00 88.94 93 GLY A O 1
ATOM 739 N N . PRO A 1 94 ? -5.875 3.864 -0.195 1.00 86.38 94 PRO A N 1
ATOM 740 C CA . PRO A 1 94 ? -4.971 3.341 -1.211 1.00 86.38 94 PRO A CA 1
ATOM 741 C C . PRO A 1 94 ? -3.537 3.127 -0.710 1.00 86.38 94 PRO A C 1
ATOM 743 O O . PRO A 1 94 ? -2.829 2.227 -1.161 1.00 86.38 94 PRO A O 1
ATOM 746 N N . THR A 1 95 ? -3.087 3.974 0.215 1.00 90.19 95 THR A N 1
ATOM 747 C CA . THR A 1 95 ? -1.870 3.760 0.996 1.00 90.19 95 THR A CA 1
ATOM 748 C C . THR A 1 95 ? -2.085 4.327 2.393 1.00 90.19 95 THR A C 1
ATOM 750 O O . THR A 1 95 ? -2.084 5.541 2.574 1.00 90.19 95 THR A O 1
ATOM 753 N N . ALA A 1 96 ? -2.286 3.451 3.372 1.00 93.38 96 ALA A N 1
ATOM 754 C CA . ALA A 1 96 ? -2.753 3.815 4.704 1.00 93.38 96 ALA A CA 1
ATOM 755 C C . ALA A 1 96 ? -1.773 4.736 5.446 1.00 93.38 96 ALA A C 1
ATOM 757 O O . ALA A 1 96 ? -2.167 5.774 5.972 1.00 93.38 96 ALA A O 1
ATOM 758 N N . ASN A 1 97 ? -0.473 4.431 5.384 1.00 94.44 97 ASN A N 1
ATOM 759 C CA . ASN A 1 97 ? 0.573 5.217 6.041 1.00 94.44 97 ASN A CA 1
ATOM 760 C C . ASN A 1 97 ? 0.921 6.541 5.329 1.00 94.44 97 ASN A C 1
ATOM 762 O O . ASN A 1 97 ? 1.957 7.127 5.622 1.00 94.44 97 ASN A O 1
ATOM 766 N N . MET A 1 98 ? 0.082 7.002 4.394 1.00 94.88 98 MET A N 1
ATOM 767 C CA . MET A 1 98 ? 0.102 8.386 3.900 1.00 94.88 98 MET A CA 1
ATOM 768 C C . MET A 1 98 ? -0.907 9.282 4.636 1.00 94.88 98 MET A C 1
ATOM 770 O O . MET A 1 98 ? -1.004 10.465 4.321 1.00 94.88 98 MET A O 1
ATOM 774 N N . TYR A 1 99 ? -1.667 8.752 5.600 1.00 96.31 99 TYR A N 1
ATOM 775 C CA . TYR A 1 99 ? -2.551 9.561 6.437 1.00 96.31 99 TYR A CA 1
ATOM 776 C C . TYR A 1 99 ? -1.793 10.724 7.096 1.00 96.31 99 TYR A C 1
ATOM 778 O O . TYR A 1 99 ? -0.687 10.554 7.606 1.00 96.31 99 TYR A O 1
ATOM 786 N N . GLY A 1 100 ? -2.390 11.913 7.048 1.00 93.69 100 GLY A N 1
ATOM 787 C CA . GLY A 1 100 ? -1.813 13.155 7.557 1.00 93.69 100 GLY A CA 1
ATOM 788 C C . GLY A 1 100 ? -0.621 13.682 6.755 1.00 93.69 100 GLY A C 1
ATOM 789 O O . GLY A 1 100 ? -0.009 14.654 7.175 1.00 93.69 100 GLY A O 1
ATOM 790 N N . SER A 1 101 ? -0.254 13.060 5.629 1.00 92.19 101 SER A N 1
ATOM 791 C CA . SER A 1 101 ? 0.881 13.532 4.838 1.00 92.19 101 SER A CA 1
ATOM 792 C C . SER A 1 101 ? 0.528 14.752 3.996 1.00 92.19 101 SER A C 1
ATOM 794 O O . SER A 1 101 ? -0.396 14.714 3.183 1.00 92.19 101 SER A O 1
ATOM 796 N N . GLU A 1 102 ? 1.351 15.788 4.109 1.00 88.19 102 GLU A N 1
ATOM 797 C CA . GLU A 1 102 ? 1.257 17.017 3.326 1.00 88.19 102 GLU A CA 1
ATOM 798 C C . GLU A 1 102 ? 2.545 17.288 2.531 1.00 88.19 102 GLU A C 1
ATOM 800 O O . GLU A 1 102 ? 3.501 16.509 2.554 1.00 88.19 102 GLU A O 1
ATOM 805 N N . CYS A 1 103 ? 2.540 18.350 1.722 1.00 87.81 103 CYS A N 1
ATOM 806 C CA . CYS A 1 103 ? 3.724 18.801 0.998 1.00 87.81 103 CYS A CA 1
ATOM 807 C C . CYS A 1 103 ? 3.625 20.301 0.695 1.00 87.81 103 CYS A C 1
ATOM 809 O O . CYS A 1 103 ? 2.846 20.706 -0.171 1.00 87.81 103 CYS A O 1
ATOM 811 N N . ASP A 1 104 ? 4.477 21.114 1.325 1.00 86.12 104 ASP A N 1
ATOM 812 C CA . ASP A 1 104 ? 4.430 22.588 1.213 1.00 86.12 104 ASP A CA 1
ATOM 813 C C . ASP A 1 104 ? 4.722 23.054 -0.216 1.00 86.12 104 ASP A C 1
ATOM 815 O O . ASP A 1 104 ? 4.181 24.044 -0.709 1.00 86.12 104 ASP A O 1
ATOM 819 N N . VAL A 1 105 ? 5.577 22.306 -0.924 1.00 87.62 105 VAL A N 1
ATOM 820 C CA . VAL A 1 105 ? 5.878 22.581 -2.335 1.00 87.62 105 VAL A CA 1
ATOM 821 C C . VAL A 1 105 ? 4.606 22.446 -3.162 1.00 87.62 105 VAL A C 1
ATOM 823 O O . VAL A 1 105 ? 4.321 23.290 -4.005 1.00 87.62 105 VAL A O 1
ATOM 826 N N . ARG A 1 106 ? 3.787 21.426 -2.892 1.00 86.44 106 ARG A N 1
ATOM 827 C CA . ARG A 1 106 ? 2.519 21.289 -3.599 1.00 86.44 106 ARG A CA 1
ATOM 828 C C . ARG A 1 106 ? 1.526 22.380 -3.220 1.00 86.44 106 ARG A C 1
ATOM 830 O O . ARG A 1 106 ? 0.839 22.876 -4.106 1.00 86.44 106 ARG A O 1
ATOM 837 N N . GLN A 1 107 ? 1.441 22.736 -1.942 1.00 82.69 107 GLN A N 1
ATOM 838 C CA . GLN A 1 107 ? 0.537 23.793 -1.484 1.00 82.69 107 GLN A CA 1
ATOM 839 C C . GLN A 1 107 ? 0.880 25.154 -2.116 1.00 82.69 107 GLN A C 1
ATOM 841 O O . GLN A 1 107 ? -0.022 25.932 -2.406 1.00 82.69 107 GLN A O 1
ATOM 846 N N . SER A 1 108 ? 2.163 25.417 -2.386 1.00 85.25 108 SER A N 1
ATOM 847 C CA . SER A 1 108 ? 2.629 26.683 -2.970 1.00 85.25 108 SER A CA 1
ATOM 848 C C . SER A 1 108 ? 2.588 26.733 -4.500 1.00 85.25 108 SER A C 1
ATOM 850 O O . SER A 1 108 ? 2.153 27.738 -5.056 1.00 85.25 108 SER A O 1
ATOM 852 N N . VAL A 1 109 ? 3.044 25.684 -5.197 1.00 86.00 109 VAL A N 1
ATOM 853 C CA . VAL A 1 109 ? 3.211 25.703 -6.669 1.00 86.00 109 VAL A CA 1
ATOM 854 C C . VAL A 1 109 ? 2.470 24.584 -7.411 1.00 86.00 109 VAL A C 1
ATOM 856 O O . VAL A 1 109 ? 2.566 24.477 -8.632 1.00 86.00 109 VAL A O 1
ATOM 859 N N . GLY A 1 110 ? 1.705 23.745 -6.709 1.00 86.25 110 GLY A N 1
ATOM 860 C CA . GLY A 1 110 ? 0.914 22.670 -7.308 1.00 86.25 110 GLY A CA 1
ATOM 861 C C . GLY A 1 110 ? 1.704 21.386 -7.597 1.00 86.25 110 GLY A C 1
ATOM 862 O O . GLY A 1 110 ? 2.544 20.940 -6.820 1.00 86.25 110 GLY A O 1
ATOM 863 N N . GLN A 1 111 ? 1.380 20.691 -8.689 1.00 87.75 111 GLN A N 1
ATOM 864 C CA . GLN A 1 111 ? 1.985 19.390 -8.994 1.00 87.75 111 GLN A CA 1
ATOM 865 C C . GLN A 1 111 ? 3.467 19.523 -9.379 1.00 87.75 111 GLN A C 1
ATOM 867 O O . GLN A 1 111 ? 3.800 20.089 -10.416 1.00 87.75 111 GLN A O 1
ATOM 872 N N . CYS A 1 112 ? 4.357 18.897 -8.605 1.00 88.69 112 CYS A N 1
ATOM 873 C CA . CYS A 1 112 ? 5.765 18.759 -8.974 1.00 88.69 112 CYS A CA 1
ATOM 874 C C . CYS A 1 112 ? 5.947 17.913 -10.246 1.00 88.69 112 CYS A C 1
ATOM 876 O O . CYS A 1 112 ? 5.254 16.911 -10.436 1.00 88.69 112 CYS A O 1
ATOM 878 N N . ALA A 1 113 ? 6.968 18.242 -11.045 1.00 86.12 113 ALA A N 1
ATOM 879 C CA . ALA A 1 113 ? 7.412 17.408 -12.167 1.00 86.12 113 ALA A CA 1
ATOM 880 C C . ALA A 1 113 ? 8.130 16.117 -11.714 1.00 86.12 113 ALA A C 1
ATOM 882 O O . ALA A 1 113 ? 8.138 15.121 -12.433 1.00 86.12 113 ALA A O 1
ATOM 883 N N . LYS A 1 114 ? 8.733 16.126 -10.515 1.00 86.44 114 LYS A N 1
ATOM 884 C CA . LYS A 1 114 ? 9.414 14.964 -9.921 1.00 86.44 114 LYS A CA 1
ATOM 885 C C . LYS A 1 114 ? 8.409 13.988 -9.305 1.00 86.44 114 LYS A C 1
ATOM 887 O O . LYS A 1 114 ? 7.393 14.405 -8.749 1.00 86.44 114 LYS A O 1
ATOM 892 N N . TYR A 1 115 ? 8.737 12.697 -9.326 1.00 90.88 115 TYR A N 1
ATOM 893 C CA . TYR A 1 115 ? 7.981 11.676 -8.602 1.00 90.88 115 TYR A CA 1
ATOM 894 C C . TYR A 1 115 ? 8.362 11.676 -7.121 1.00 90.88 115 TYR A C 1
ATOM 896 O O . TYR A 1 115 ? 9.535 11.746 -6.768 1.00 90.88 115 TYR A O 1
ATOM 904 N N . CYS A 1 116 ? 7.361 11.615 -6.245 1.00 92.25 116 CYS A N 1
ATOM 905 C CA . CYS A 1 116 ? 7.566 11.774 -4.807 1.00 92.25 116 CYS A CA 1
ATOM 906 C C . CYS A 1 116 ? 8.345 10.616 -4.174 1.00 92.25 116 CYS A C 1
ATOM 908 O O . CYS A 1 116 ? 9.103 10.849 -3.241 1.00 92.25 116 CYS A O 1
ATOM 910 N N . LEU A 1 117 ? 8.144 9.387 -4.661 1.00 93.25 117 LEU A N 1
ATOM 911 C CA . LEU A 1 117 ? 8.709 8.166 -4.070 1.00 93.25 117 LEU A CA 1
ATOM 912 C C . LEU A 1 117 ? 9.615 7.387 -5.034 1.00 93.25 117 LEU A C 1
ATOM 914 O O . LEU A 1 117 ? 9.861 6.202 -4.822 1.00 93.25 117 LEU A O 1
ATOM 918 N N . PHE A 1 118 ? 10.062 8.017 -6.121 1.00 93.25 118 PHE A N 1
ATOM 919 C CA . PHE A 1 118 ? 10.902 7.376 -7.130 1.00 93.25 118 PHE A CA 1
ATOM 920 C C . PHE A 1 118 ? 11.889 8.382 -7.755 1.00 93.25 118 PHE A C 1
ATOM 922 O O . PHE A 1 118 ? 11.465 9.483 -8.113 1.00 93.25 118 PHE A O 1
ATOM 929 N N . PRO A 1 119 ? 13.180 8.029 -7.937 1.00 90.25 119 PRO A N 1
ATOM 930 C CA . PRO A 1 119 ? 13.820 6.749 -7.584 1.00 90.25 119 PRO A CA 1
ATOM 931 C C . PRO A 1 119 ? 14.021 6.547 -6.075 1.00 90.25 119 PRO A C 1
ATOM 933 O O . PRO A 1 119 ? 14.235 5.431 -5.621 1.00 90.25 119 PRO A O 1
ATOM 936 N N . GLN A 1 120 ? 13.903 7.621 -5.300 1.00 91.62 120 GLN A N 1
ATOM 937 C CA . GLN A 1 120 ? 13.970 7.625 -3.844 1.00 91.62 120 GLN A CA 1
ATOM 938 C C . GLN A 1 120 ? 12.894 8.558 -3.287 1.00 91.62 120 GLN A C 1
ATOM 940 O O . GLN A 1 120 ? 12.357 9.396 -4.016 1.00 91.62 120 GLN A O 1
ATOM 945 N N . VAL A 1 121 ? 12.594 8.428 -1.995 1.00 93.56 121 VAL A N 1
ATOM 946 C CA . VAL A 1 121 ? 11.669 9.333 -1.299 1.00 93.56 121 VAL A CA 1
ATOM 947 C C . VAL A 1 121 ? 12.209 10.764 -1.381 1.00 93.56 121 VAL A C 1
ATOM 949 O O . VAL A 1 121 ? 13.391 11.001 -1.119 1.00 93.56 121 VAL A O 1
ATOM 952 N N . CYS A 1 122 ? 11.358 11.712 -1.770 1.00 93.12 122 CYS A N 1
ATOM 953 C CA . CYS A 1 122 ? 11.760 13.096 -1.966 1.00 93.12 122 CYS A CA 1
ATOM 954 C C . CYS A 1 122 ? 12.054 13.810 -0.640 1.00 93.12 122 CYS A C 1
ATOM 956 O O . CYS A 1 122 ? 11.438 13.540 0.393 1.00 93.12 122 CYS A O 1
ATOM 958 N N . ASP A 1 123 ? 12.969 14.775 -0.683 1.00 91.31 123 ASP A N 1
ATOM 959 C CA . ASP A 1 123 ? 13.473 15.426 0.531 1.00 91.31 123 ASP A CA 1
ATOM 960 C C . ASP A 1 123 ? 12.407 16.248 1.256 1.00 91.31 123 ASP A C 1
ATOM 962 O O . ASP A 1 123 ? 12.443 16.364 2.476 1.00 91.31 123 ASP A O 1
ATOM 966 N N . SER A 1 124 ? 11.419 16.795 0.541 1.00 89.81 124 SER A N 1
ATOM 967 C CA . SER A 1 124 ? 10.302 17.491 1.190 1.00 89.81 124 SER A CA 1
ATOM 968 C C . SER A 1 124 ? 9.453 16.549 2.042 1.00 89.81 124 SER A C 1
ATOM 970 O O . SER A 1 124 ? 9.093 16.929 3.149 1.00 89.81 124 SER A O 1
ATOM 972 N N . LEU A 1 125 ? 9.184 15.322 1.578 1.00 90.06 125 LEU A N 1
ATOM 973 C CA . LEU A 1 125 ? 8.448 14.337 2.378 1.00 90.06 125 LEU A CA 1
ATOM 974 C C . LEU A 1 125 ? 9.275 13.859 3.575 1.00 90.06 125 LEU A C 1
ATOM 976 O O . LEU A 1 125 ? 8.736 13.749 4.670 1.00 90.06 125 LEU A O 1
ATOM 980 N N . LYS A 1 126 ? 10.588 13.654 3.397 1.00 88.12 126 LYS A N 1
ATOM 981 C CA . LYS A 1 126 ? 11.494 13.294 4.502 1.00 88.12 126 LYS A CA 1
ATOM 982 C C . LYS A 1 126 ? 11.595 14.383 5.568 1.00 88.12 126 LYS A C 1
ATOM 984 O O . LYS A 1 126 ? 11.685 14.067 6.742 1.00 88.12 126 LYS A O 1
ATOM 989 N N . ARG A 1 127 ? 11.622 15.661 5.172 1.00 85.94 127 ARG A N 1
ATOM 990 C CA . ARG A 1 127 ? 11.730 16.785 6.119 1.00 85.94 127 ARG A CA 1
ATOM 991 C C . ARG A 1 127 ? 10.465 16.985 6.943 1.00 85.94 127 ARG A C 1
ATOM 993 O O . ARG A 1 127 ? 10.573 17.389 8.091 1.00 85.94 127 ARG A O 1
ATOM 1000 N N . GLN A 1 128 ? 9.297 16.766 6.344 1.00 84.38 128 GLN A N 1
ATOM 1001 C CA . GLN A 1 128 ? 8.027 16.913 7.053 1.00 84.38 128 GLN A CA 1
ATOM 1002 C C . GLN A 1 128 ? 7.670 15.681 7.888 1.00 84.38 128 GLN A C 1
ATOM 1004 O O . GLN A 1 128 ? 7.037 15.836 8.919 1.00 84.38 128 GLN A O 1
ATOM 1009 N N . ASP A 1 129 ? 8.077 14.490 7.434 1.00 86.31 129 ASP A N 1
ATOM 1010 C CA . ASP A 1 129 ? 7.942 13.198 8.118 1.00 86.31 129 ASP A CA 1
ATOM 1011 C C . ASP A 1 129 ? 6.651 13.025 8.939 1.00 86.31 129 ASP A C 1
ATOM 1013 O O . ASP A 1 129 ? 6.655 12.959 10.166 1.00 86.31 129 ASP A O 1
ATOM 1017 N N . HIS A 1 130 ? 5.529 12.875 8.236 1.00 87.94 130 HIS A N 1
ATOM 1018 C CA . HIS A 1 130 ? 4.207 12.623 8.834 1.00 87.94 130 HIS A CA 1
ATOM 1019 C C . HIS A 1 130 ? 3.937 11.141 9.124 1.00 87.94 130 HIS A C 1
ATOM 1021 O O . HIS A 1 130 ? 2.805 10.739 9.392 1.00 87.94 130 HIS A O 1
ATOM 1027 N N . SER A 1 131 ? 4.965 10.297 9.039 1.00 85.31 131 SER A N 1
ATOM 1028 C CA . SER A 1 131 ? 4.818 8.838 8.999 1.00 85.31 131 SER A CA 1
ATOM 1029 C C . SER A 1 131 ? 4.213 8.255 10.286 1.00 85.31 131 SER A C 1
ATOM 1031 O O . SER A 1 131 ? 3.584 7.197 10.245 1.00 85.31 131 SER A O 1
ATOM 1033 N N . ALA A 1 132 ? 4.376 8.945 11.422 1.00 94.31 132 ALA A N 1
ATOM 1034 C CA . ALA A 1 132 ? 3.832 8.538 12.717 1.00 94.31 132 ALA A CA 1
ATOM 1035 C C . ALA A 1 132 ? 2.334 8.857 12.885 1.00 94.31 132 ALA A C 1
ATOM 1037 O O . ALA A 1 132 ? 1.661 8.173 13.654 1.00 94.31 132 ALA A O 1
ATOM 1038 N N . ASN A 1 133 ? 1.780 9.819 12.133 1.00 96.25 133 ASN A N 1
ATOM 1039 C CA . ASN A 1 133 ? 0.387 10.272 12.288 1.00 96.25 133 ASN A CA 1
ATOM 1040 C C . ASN A 1 133 ? -0.616 9.127 12.120 1.00 96.25 133 ASN A C 1
ATOM 1042 O O . ASN A 1 133 ? -1.640 9.071 12.797 1.00 96.25 133 ASN A O 1
ATOM 1046 N N . PHE A 1 134 ? -0.311 8.187 11.224 1.00 97.19 134 PHE A N 1
ATOM 1047 C CA . PHE A 1 134 ? -1.145 7.011 11.026 1.00 97.19 134 PHE A CA 1
ATOM 1048 C C . PHE A 1 134 ? -1.165 6.099 12.262 1.00 97.19 134 PHE A C 1
ATOM 1050 O O . PHE A 1 134 ? -2.225 5.603 12.627 1.00 97.19 134 PHE A O 1
ATOM 1057 N N . ILE A 1 135 ? -0.031 5.913 12.944 1.00 97.81 135 ILE A N 1
ATOM 1058 C CA . ILE A 1 135 ? 0.040 5.112 14.175 1.00 97.81 135 ILE A CA 1
ATOM 1059 C C . ILE A 1 135 ? -0.766 5.761 15.297 1.00 97.81 135 ILE A C 1
ATOM 1061 O O . ILE A 1 135 ? -1.539 5.071 15.962 1.00 97.81 135 ILE A O 1
ATOM 1065 N N . GLU A 1 136 ? -0.645 7.079 15.464 1.00 98.00 136 GLU A N 1
ATOM 1066 C CA . GLU A 1 136 ? -1.418 7.806 16.473 1.00 98.00 136 GLU A CA 1
ATOM 1067 C C . GLU A 1 136 ? -2.921 7.671 16.222 1.00 98.00 136 GLU A C 1
ATOM 1069 O O . GLU A 1 136 ? -3.659 7.291 17.130 1.00 98.00 136 GLU A O 1
ATOM 1074 N N . LEU A 1 137 ? -3.374 7.830 14.974 1.00 98.50 137 LEU A N 1
ATOM 1075 C CA . LEU A 1 137 ? -4.772 7.591 14.612 1.00 98.50 137 LEU A CA 1
ATOM 1076 C C . LEU A 1 137 ? -5.236 6.181 15.020 1.00 98.50 137 LEU A C 1
ATOM 1078 O O . LEU A 1 137 ? -6.303 6.021 15.615 1.00 98.50 137 LEU A O 1
ATOM 1082 N N . LEU A 1 138 ? -4.450 5.143 14.717 1.00 98.50 138 LEU A N 1
ATOM 1083 C CA . LEU A 1 138 ? -4.809 3.766 15.064 1.00 98.50 138 LEU A CA 1
ATOM 1084 C C . LEU A 1 138 ? -4.922 3.564 16.584 1.00 98.50 138 LEU A C 1
ATOM 1086 O O . LEU A 1 138 ? -5.832 2.863 17.042 1.00 98.50 138 LEU A O 1
ATOM 1090 N N . LYS A 1 139 ? -4.038 4.196 17.369 1.00 98.50 139 LYS A N 1
ATOM 1091 C CA . LYS A 1 139 ? -4.112 4.205 18.839 1.00 98.50 139 LYS A CA 1
ATOM 1092 C C . LYS A 1 139 ? -5.400 4.871 19.321 1.00 98.50 139 LYS A C 1
ATOM 1094 O O . LYS A 1 139 ? -6.130 4.263 20.102 1.00 98.50 139 LYS A O 1
ATOM 1099 N N . ARG A 1 140 ? -5.753 6.040 18.779 1.00 98.56 140 ARG A N 1
ATOM 1100 C CA . ARG A 1 140 ? -6.997 6.760 19.115 1.00 98.56 140 ARG A CA 1
ATOM 1101 C C . ARG A 1 140 ? -8.251 5.952 18.783 1.00 98.56 140 ARG A C 1
ATOM 1103 O O . ARG A 1 140 ? -9.188 5.912 19.576 1.00 98.56 140 ARG A O 1
ATOM 1110 N N . ILE A 1 141 ? -8.264 5.235 17.657 1.00 98.75 141 ILE A N 1
ATOM 1111 C CA . ILE A 1 141 ? -9.370 4.327 17.302 1.00 98.75 141 ILE A CA 1
ATOM 1112 C C . ILE A 1 141 ? -9.483 3.178 18.311 1.00 98.75 141 ILE A C 1
ATOM 1114 O O . ILE A 1 141 ? -10.592 2.807 18.702 1.00 98.75 141 ILE A O 1
ATOM 1118 N N . ARG A 1 142 ? -8.352 2.612 18.749 1.00 98.38 142 ARG A N 1
ATOM 1119 C CA . ARG A 1 142 ? -8.316 1.506 19.719 1.00 98.38 142 ARG A CA 1
ATOM 1120 C C . ARG A 1 142 ? -8.857 1.911 21.095 1.00 98.38 142 ARG A C 1
ATOM 1122 O O . ARG A 1 142 ? -9.407 1.060 21.785 1.00 98.38 142 ARG A O 1
ATOM 1129 N N . GLU A 1 143 ? -8.748 3.183 21.473 1.00 98.31 143 GLU A N 1
ATOM 1130 C CA . GLU A 1 143 ? -9.287 3.729 22.730 1.00 98.31 143 GLU A CA 1
ATOM 1131 C C . GLU A 1 143 ? -10.822 3.860 22.741 1.00 98.31 143 GLU A C 1
ATOM 11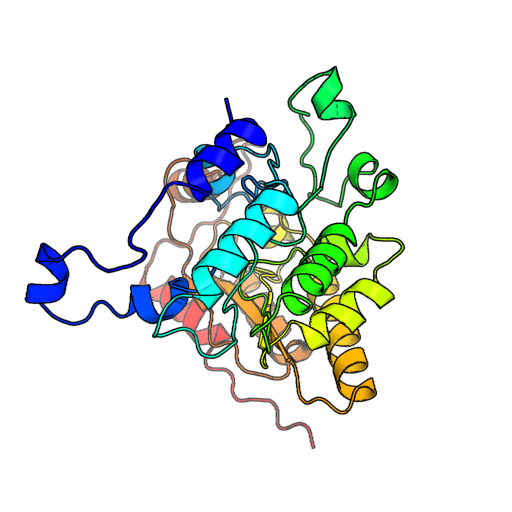33 O O . GLU A 1 143 ? -11.424 4.033 23.805 1.00 98.31 143 GLU A O 1
ATOM 1138 N N . VAL A 1 144 ? -11.490 3.778 21.584 1.00 98.69 144 VAL A N 1
ATOM 1139 C CA . VAL A 1 144 ? -12.950 3.928 21.513 1.00 98.69 144 VAL A CA 1
ATOM 1140 C C . VAL A 1 144 ? -13.651 2.765 22.237 1.00 98.69 144 VAL A C 1
ATOM 1142 O O . VAL A 1 144 ? -13.376 1.598 21.946 1.00 98.69 144 VAL A O 1
ATOM 1145 N N . PRO A 1 145 ? -14.631 3.031 23.130 1.00 98.31 145 PRO A N 1
ATOM 1146 C CA . PRO A 1 145 ? -15.342 1.976 23.843 1.00 98.31 145 PRO A CA 1
ATOM 1147 C C . PRO A 1 145 ? -15.937 0.916 22.910 1.00 98.31 145 PRO A C 1
ATOM 1149 O O . PRO A 1 145 ? -16.541 1.237 21.885 1.00 98.31 145 PRO A O 1
ATOM 1152 N N . LYS A 1 146 ? -15.823 -0.353 23.324 1.00 98.19 146 LYS A N 1
ATOM 1153 C CA . LYS A 1 146 ? -16.183 -1.578 22.578 1.00 98.19 146 LYS A CA 1
ATOM 1154 C C . LYS A 1 146 ? -15.218 -1.978 21.457 1.00 98.19 146 LYS A C 1
ATOM 1156 O O . LYS A 1 146 ? -15.368 -3.091 20.954 1.00 98.19 146 LYS A O 1
ATOM 1161 N N . VAL A 1 147 ? -14.242 -1.151 21.082 1.00 98.69 147 VAL A N 1
ATOM 1162 C CA . VAL A 1 147 ? -13.151 -1.573 20.192 1.00 98.69 147 VAL A CA 1
ATOM 1163 C C . VAL A 1 147 ? -12.152 -2.406 20.999 1.00 98.69 147 VAL A C 1
ATOM 1165 O O . VAL A 1 147 ? -11.751 -2.038 22.096 1.00 98.69 147 VAL A O 1
ATOM 1168 N N . LYS A 1 148 ? -11.799 -3.578 20.473 1.00 97.94 148 LYS A N 1
ATOM 1169 C CA . LYS A 1 148 ? -10.834 -4.532 21.042 1.00 97.94 148 LYS A CA 1
ATOM 1170 C C . LYS A 1 148 ? -9.600 -4.654 20.156 1.00 97.94 148 LYS A C 1
ATOM 1172 O O . LYS A 1 148 ? -8.485 -4.746 20.656 1.00 97.94 148 LYS A O 1
ATOM 1177 N N . HIS A 1 149 ? -9.812 -4.653 18.841 1.00 97.75 149 HIS A N 1
ATOM 1178 C CA . HIS A 1 149 ? -8.764 -4.806 17.842 1.00 97.75 149 HIS A CA 1
ATOM 1179 C C . HIS A 1 149 ? -8.948 -3.794 16.714 1.00 97.75 149 HIS A C 1
ATOM 1181 O O . HIS A 1 149 ? -10.069 -3.506 16.291 1.00 97.75 149 HIS A O 1
ATOM 1187 N N . VAL A 1 150 ? -7.824 -3.288 16.220 1.00 98.25 150 VAL A N 1
ATOM 1188 C CA . VAL A 1 150 ? -7.740 -2.415 15.050 1.00 98.25 150 VAL A CA 1
ATOM 1189 C C . VAL A 1 150 ? -6.641 -2.988 14.179 1.00 98.25 150 VAL A C 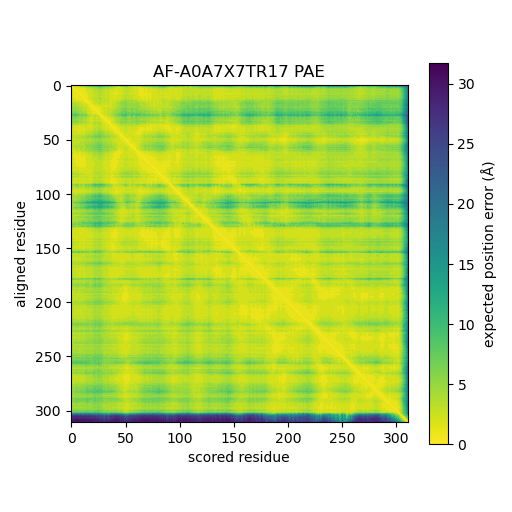1
ATOM 1191 O O . VAL A 1 150 ? -5.532 -3.191 14.678 1.00 98.25 150 VAL A O 1
ATOM 1194 N N . PHE A 1 151 ? -6.960 -3.276 12.923 1.00 97.44 151 PHE A N 1
ATOM 1195 C CA . PHE A 1 151 ? -6.011 -3.852 11.982 1.00 97.44 151 PHE A CA 1
ATOM 1196 C C . PHE A 1 151 ? -5.746 -2.937 10.793 1.00 97.44 151 PHE A C 1
ATOM 1198 O O . PHE A 1 151 ? -6.560 -2.075 10.461 1.00 97.44 151 PHE A O 1
ATOM 1205 N N . VAL A 1 152 ? -4.592 -3.151 10.165 1.00 95.62 152 VAL A N 1
ATOM 1206 C CA . VAL A 1 152 ? -4.225 -2.551 8.884 1.00 95.62 152 VAL A CA 1
ATOM 1207 C C . VAL A 1 152 ? -4.046 -3.667 7.864 1.00 95.62 152 VAL A C 1
ATOM 1209 O O . VAL A 1 152 ? -3.098 -4.446 7.924 1.00 95.62 152 VAL A O 1
ATOM 1212 N N . GLU A 1 153 ? -4.975 -3.731 6.922 1.00 91.31 153 GLU A N 1
ATOM 1213 C CA . GLU A 1 153 ? -4.964 -4.645 5.775 1.00 91.31 153 GLU A CA 1
ATOM 1214 C C . GLU A 1 153 ? -4.780 -3.881 4.449 1.00 91.31 153 GLU A C 1
ATOM 1216 O O . GLU A 1 153 ? -4.485 -4.483 3.413 1.00 91.31 153 GLU A O 1
ATOM 1221 N N . SER A 1 154 ? -4.925 -2.553 4.483 1.00 88.44 154 SER A N 1
ATOM 1222 C CA . SER A 1 154 ? -4.604 -1.622 3.403 1.00 88.44 154 SER A CA 1
ATOM 1223 C C . SER A 1 154 ? -3.098 -1.520 3.115 1.00 88.44 154 SER A C 1
ATOM 1225 O O . SER A 1 154 ? -2.242 -1.852 3.935 1.00 88.44 154 SER A O 1
ATOM 1227 N N . GLY A 1 155 ? -2.761 -1.006 1.928 1.00 87.50 155 GLY A N 1
ATOM 1228 C CA . GLY A 1 155 ? -1.374 -0.905 1.472 1.00 87.50 155 GLY A CA 1
ATOM 1229 C C . GLY A 1 155 ? -0.506 0.001 2.353 1.00 87.50 155 GLY A C 1
ATOM 1230 O O . GLY A 1 155 ? -0.893 1.127 2.663 1.00 87.50 155 GLY A O 1
ATOM 1231 N N . ILE A 1 156 ? 0.700 -0.462 2.692 1.00 93.69 156 ILE A N 1
ATOM 1232 C CA . ILE A 1 156 ? 1.732 0.316 3.391 1.00 93.69 156 ILE A CA 1
ATOM 1233 C C . ILE A 1 156 ? 2.959 0.501 2.491 1.00 93.69 156 ILE A C 1
ATOM 1235 O O . ILE A 1 156 ? 3.460 -0.434 1.860 1.00 93.69 156 ILE A O 1
ATOM 1239 N N . ARG A 1 157 ? 3.475 1.730 2.449 1.00 94.81 157 ARG A N 1
ATOM 1240 C CA . ARG A 1 157 ? 4.744 2.078 1.802 1.00 94.81 157 ARG A CA 1
ATOM 1241 C C . ARG A 1 157 ? 5.880 1.988 2.808 1.00 94.81 157 ARG A C 1
ATOM 1243 O O . ARG A 1 157 ? 6.120 2.916 3.575 1.00 94.81 157 ARG A O 1
ATOM 1250 N N . HIS A 1 158 ? 6.560 0.847 2.803 1.00 95.31 158 HIS A N 1
ATOM 1251 C CA . HIS A 1 158 ? 7.693 0.558 3.683 1.00 95.31 158 HIS A CA 1
ATOM 1252 C C . HIS A 1 158 ? 8.893 1.479 3.437 1.00 95.31 158 HIS A C 1
ATOM 1254 O O . HIS A 1 158 ? 9.603 1.810 4.374 1.00 95.31 158 HIS A O 1
ATOM 1260 N N . ASP A 1 159 ? 9.093 1.945 2.206 1.00 94.88 159 ASP A N 1
ATOM 1261 C CA . ASP A 1 159 ? 10.129 2.916 1.848 1.00 94.88 159 ASP A CA 1
ATOM 1262 C C . ASP A 1 159 ? 9.910 4.286 2.506 1.00 94.88 159 ASP A C 1
ATOM 1264 O O . ASP A 1 159 ? 10.879 4.919 2.916 1.00 94.88 159 ASP A O 1
ATOM 1268 N N . LEU A 1 160 ? 8.651 4.713 2.682 1.00 94.81 160 LEU A N 1
ATOM 1269 C CA . LEU A 1 160 ? 8.335 5.900 3.483 1.00 94.81 160 LEU A CA 1
ATOM 1270 C C . LEU A 1 160 ? 8.716 5.684 4.949 1.00 94.81 160 LEU A C 1
ATOM 1272 O O . LEU A 1 160 ? 9.408 6.520 5.525 1.00 94.81 160 LEU A O 1
ATOM 1276 N N . ILE A 1 161 ? 8.336 4.537 5.520 1.00 96.19 161 ILE A N 1
ATOM 1277 C CA . ILE A 1 161 ? 8.636 4.208 6.919 1.00 96.19 161 ILE A CA 1
ATOM 1278 C C . ILE A 1 161 ? 10.147 4.145 7.151 1.00 96.19 161 ILE A C 1
ATOM 1280 O O . ILE A 1 161 ? 10.630 4.761 8.086 1.00 96.19 161 ILE A O 1
ATOM 1284 N N . LEU A 1 162 ? 10.907 3.463 6.292 1.00 96.62 162 LEU A N 1
ATOM 1285 C CA . LEU A 1 162 ? 12.366 3.360 6.428 1.00 96.62 162 LEU A CA 1
ATOM 1286 C C . LEU A 1 162 ? 13.082 4.705 6.242 1.00 96.62 162 LEU A C 1
ATOM 1288 O O . LEU A 1 162 ? 14.174 4.896 6.770 1.00 96.62 162 LEU A O 1
ATOM 1292 N N . SER A 1 163 ? 12.475 5.645 5.511 1.00 94.94 163 SER A N 1
ATOM 1293 C CA . SER A 1 163 ? 13.002 7.008 5.374 1.00 94.94 163 SER A CA 1
ATOM 1294 C C . SER A 1 163 ? 12.670 7.925 6.556 1.00 94.94 163 SER A C 1
ATOM 1296 O O . SER A 1 163 ? 13.226 9.019 6.639 1.00 94.94 163 SER A O 1
ATOM 1298 N N . SER A 1 164 ? 11.773 7.491 7.446 1.00 94.69 164 SER A N 1
ATOM 1299 C CA . SER A 1 164 ? 11.337 8.243 8.620 1.00 94.69 164 SER A CA 1
ATOM 1300 C C . SER A 1 164 ? 12.375 8.200 9.740 1.00 94.69 164 SER A C 1
ATOM 1302 O O . SER A 1 164 ? 13.020 7.180 10.004 1.00 94.69 164 SER A O 1
ATOM 1304 N N . SER A 1 165 ? 12.466 9.311 10.464 1.00 94.06 165 SER A N 1
ATOM 1305 C CA . SER A 1 165 ? 13.185 9.402 11.738 1.00 94.06 165 SER A CA 1
ATOM 1306 C C . SER A 1 165 ? 12.551 8.536 12.837 1.00 94.06 165 SER A C 1
ATOM 1308 O O . SER A 1 165 ? 13.243 8.091 13.749 1.00 94.06 165 SER A O 1
ATOM 1310 N N . ASN A 1 166 ? 11.257 8.225 12.710 1.00 95.06 166 ASN A N 1
ATOM 1311 C CA . ASN A 1 166 ? 10.471 7.442 13.664 1.00 95.06 166 ASN A CA 1
ATOM 1312 C C . ASN A 1 166 ? 10.326 5.967 13.251 1.00 95.06 166 ASN A C 1
ATOM 1314 O O . ASN A 1 166 ? 9.441 5.267 13.744 1.00 95.06 166 ASN A O 1
ATOM 1318 N N . GLN A 1 167 ? 11.160 5.478 12.328 1.00 96.81 167 GLN A N 1
ATOM 1319 C CA . GLN A 1 167 ? 10.983 4.164 11.705 1.00 96.81 167 GLN A CA 1
ATOM 1320 C C . GLN A 1 167 ? 10.855 3.007 12.707 1.00 96.81 167 GLN A C 1
ATOM 1322 O O . GLN A 1 167 ? 9.968 2.172 12.553 1.00 96.81 167 GLN A O 1
ATOM 1327 N N . ASP A 1 168 ? 11.690 2.961 13.750 1.00 97.44 168 ASP A N 1
ATOM 1328 C CA . ASP A 1 168 ? 11.700 1.837 14.693 1.00 97.44 168 ASP A CA 1
ATOM 1329 C C . ASP A 1 168 ? 10.452 1.857 15.593 1.00 97.44 168 ASP A C 1
ATOM 1331 O O . ASP A 1 168 ? 9.868 0.807 15.864 1.00 97.44 168 ASP A O 1
ATOM 1335 N N . TYR A 1 169 ? 9.983 3.053 15.973 1.00 97.81 169 TYR A N 1
ATOM 1336 C CA . TYR A 1 169 ? 8.705 3.241 16.663 1.00 97.81 169 TYR A CA 1
ATOM 1337 C C . TYR A 1 169 ? 7.539 2.754 15.796 1.00 97.81 169 TYR A C 1
ATOM 1339 O O . TYR A 1 169 ? 6.775 1.889 16.218 1.00 97.81 169 TYR A O 1
ATOM 1347 N N . ILE A 1 170 ? 7.447 3.243 14.556 1.00 98.00 170 ILE A N 1
ATOM 1348 C CA . ILE A 1 170 ? 6.362 2.896 13.630 1.00 98.00 170 ILE A CA 1
ATOM 1349 C C . ILE A 1 170 ? 6.335 1.389 13.368 1.00 98.00 170 ILE A C 1
ATOM 1351 O O . ILE A 1 170 ? 5.275 0.772 13.429 1.00 98.00 170 ILE A O 1
ATOM 1355 N N . ILE A 1 171 ? 7.493 0.783 13.091 1.00 98.25 171 ILE A N 1
ATOM 1356 C CA . ILE A 1 171 ? 7.598 -0.654 12.821 1.00 98.25 171 ILE A CA 1
ATOM 1357 C C . ILE A 1 171 ? 7.169 -1.465 14.044 1.00 98.25 171 ILE A C 1
ATOM 1359 O O . ILE A 1 171 ? 6.408 -2.420 13.888 1.00 98.25 171 ILE A O 1
ATOM 1363 N N . SER A 1 172 ? 7.614 -1.081 15.244 1.00 98.06 172 SER A N 1
ATOM 1364 C CA . SER A 1 172 ? 7.214 -1.743 16.487 1.00 98.06 172 SER A CA 1
ATOM 1365 C C . SER A 1 172 ? 5.703 -1.660 16.706 1.00 98.06 172 SER A C 1
ATOM 1367 O O . SER A 1 172 ? 5.063 -2.676 16.966 1.00 98.06 172 SER A O 1
ATOM 1369 N N . GLU A 1 173 ? 5.100 -0.485 16.544 1.00 98.06 173 GLU A N 1
ATOM 1370 C CA . GLU A 1 173 ? 3.659 -0.277 16.727 1.00 98.06 173 GLU A CA 1
ATOM 1371 C C . GLU A 1 173 ? 2.821 -1.008 15.672 1.00 98.06 173 GLU A C 1
ATOM 1373 O O . GLU A 1 173 ? 1.808 -1.622 16.005 1.00 98.06 173 GLU A O 1
ATOM 1378 N N . LEU A 1 174 ? 3.265 -1.042 14.408 1.00 97.50 174 LEU A N 1
ATOM 1379 C CA . LEU A 1 174 ? 2.585 -1.784 13.339 1.00 97.50 174 LEU A CA 1
ATOM 1380 C C . LEU A 1 174 ? 2.402 -3.268 13.661 1.00 97.50 174 LEU A C 1
ATOM 1382 O O . LEU A 1 174 ? 1.438 -3.869 13.180 1.00 97.50 174 LEU A O 1
ATOM 1386 N N . VAL A 1 175 ? 3.283 -3.863 14.473 1.00 98.00 175 VAL A N 1
ATOM 1387 C CA . VAL A 1 175 ? 3.104 -5.237 14.962 1.00 98.00 175 VAL A CA 1
ATOM 1388 C C . VAL A 1 175 ? 1.747 -5.367 15.657 1.00 98.00 175 VAL A C 1
ATOM 1390 O O . VAL A 1 175 ? 0.978 -6.265 15.318 1.00 98.00 175 VAL A O 1
ATOM 1393 N N . ASP A 1 176 ? 1.384 -4.430 16.533 1.00 97.19 176 ASP A N 1
ATOM 1394 C CA . ASP A 1 176 ? 0.148 -4.491 17.324 1.00 97.19 176 ASP A CA 1
ATOM 1395 C C . ASP A 1 176 ? -1.103 -4.274 16.469 1.00 97.19 176 ASP A C 1
ATOM 1397 O O . ASP A 1 176 ? -2.192 -4.705 16.848 1.00 97.19 176 ASP A O 1
ATOM 1401 N N . PHE A 1 177 ? -0.964 -3.594 15.331 1.00 97.56 177 PHE A N 1
ATOM 1402 C CA . PHE A 1 177 ? -2.039 -3.347 14.363 1.00 97.56 177 PHE A CA 1
ATOM 1403 C C . PHE A 1 177 ? -2.030 -4.340 13.193 1.00 97.56 177 PHE A C 1
ATOM 1405 O O . PHE A 1 177 ? -2.780 -4.189 12.232 1.00 97.56 177 PHE A O 1
ATOM 1412 N N . THR A 1 178 ? -1.216 -5.390 13.277 1.00 96.81 178 THR A N 1
ATOM 1413 C CA . THR A 1 178 ? -1.211 -6.503 12.327 1.00 96.81 178 THR A CA 1
ATOM 1414 C C . THR A 1 178 ? -1.889 -7.706 12.970 1.00 96.81 178 THR A C 1
ATOM 1416 O O . THR A 1 178 ? -1.550 -8.084 14.087 1.00 96.81 178 THR A O 1
ATOM 1419 N N . SER A 1 179 ? -2.838 -8.340 12.283 1.00 91.12 179 SER A N 1
ATOM 1420 C CA . SER A 1 179 ? -3.550 -9.516 12.808 1.00 91.12 179 SER A CA 1
ATOM 1421 C C . SER A 1 179 ? -2.642 -10.754 12.878 1.00 91.12 179 SER A C 1
ATOM 1423 O O . SER A 1 179 ? -2.535 -11.407 13.914 1.00 91.12 179 SER A O 1
ATOM 1425 N N . GLY A 1 180 ? -1.928 -11.036 11.789 1.00 92.56 180 GLY A N 1
ATOM 1426 C CA . GLY A 1 180 ? -0.957 -12.128 11.697 1.00 92.56 180 GLY A CA 1
ATOM 1427 C C . GLY A 1 180 ? 0.079 -11.921 10.597 1.00 92.56 180 GLY A C 1
ATOM 1428 O O . GLY A 1 180 ? 1.266 -12.168 10.804 1.00 92.56 180 GLY A O 1
ATOM 1429 N N . GLN A 1 181 ? -0.352 -11.428 9.436 1.00 94.25 181 GLN A N 1
ATOM 1430 C CA . GLN A 1 181 ? 0.525 -11.180 8.297 1.00 94.25 181 GLN A CA 1
ATOM 1431 C C . GLN A 1 181 ? 0.403 -9.732 7.843 1.00 94.25 181 GLN A C 1
ATOM 1433 O O . GLN A 1 181 ? -0.681 -9.294 7.466 1.00 94.25 181 GLN A O 1
ATOM 1438 N N . LEU A 1 182 ? 1.523 -9.013 7.842 1.00 95.50 182 LEU A N 1
ATOM 1439 C CA . LEU A 1 182 ? 1.588 -7.680 7.267 1.00 95.50 182 LEU A CA 1
ATOM 1440 C C . LEU A 1 182 ? 1.839 -7.796 5.766 1.00 95.50 182 LEU A C 1
ATOM 1442 O O . LEU A 1 182 ? 2.805 -8.411 5.316 1.00 95.50 182 LEU A O 1
ATOM 1446 N N . LYS A 1 183 ? 0.949 -7.194 4.990 1.00 93.25 183 LYS A N 1
ATOM 1447 C CA . LYS A 1 183 ? 0.910 -7.283 3.534 1.00 93.25 183 LYS A CA 1
ATOM 1448 C C . LYS A 1 183 ? 1.678 -6.126 2.911 1.00 93.25 183 LYS A C 1
ATOM 1450 O O . LYS A 1 183 ? 1.270 -4.977 3.047 1.00 93.25 183 LYS A O 1
ATOM 1455 N N . LEU A 1 184 ? 2.765 -6.420 2.199 1.00 94.44 184 LEU A N 1
ATOM 1456 C CA . LEU A 1 184 ? 3.558 -5.417 1.489 1.00 94.44 184 LEU A CA 1
ATOM 1457 C C . LEU A 1 184 ? 3.760 -5.789 0.027 1.00 94.44 184 LEU A C 1
ATOM 1459 O O . LEU A 1 184 ? 4.006 -6.941 -0.313 1.00 94.44 184 LEU A O 1
ATOM 1463 N N . ALA A 1 185 ? 3.735 -4.784 -0.840 1.00 92.25 185 ALA A N 1
ATOM 1464 C CA . ALA A 1 185 ? 3.932 -4.967 -2.268 1.00 92.25 185 ALA A CA 1
ATOM 1465 C C . ALA A 1 185 ? 5.309 -4.427 -2.702 1.00 92.25 185 ALA A C 1
ATOM 1467 O O . ALA A 1 185 ? 5.434 -3.225 -2.974 1.00 92.25 185 ALA A O 1
ATOM 1468 N N . PRO A 1 186 ? 6.367 -5.264 -2.743 1.00 94.19 186 PRO A N 1
ATOM 1469 C CA . PRO A 1 186 ? 7.582 -4.944 -3.495 1.00 94.19 186 PRO A CA 1
ATOM 1470 C C . PRO A 1 186 ? 7.308 -4.923 -5.008 1.00 94.19 186 PRO A C 1
ATOM 1472 O O . PRO A 1 186 ? 7.955 -4.167 -5.726 1.00 94.19 186 PRO A O 1
ATOM 1475 N N . GLU A 1 187 ? 6.282 -5.656 -5.466 1.00 96.06 187 GLU A N 1
ATOM 1476 C CA . GLU A 1 187 ? 5.805 -5.791 -6.852 1.00 96.06 187 GLU A CA 1
ATOM 1477 C C . GLU A 1 187 ? 6.749 -6.577 -7.765 1.00 96.06 187 GLU A C 1
ATOM 1479 O O . GLU A 1 187 ? 6.294 -7.429 -8.516 1.00 96.06 187 GLU A O 1
ATOM 1484 N N . HIS A 1 188 ? 8.057 -6.354 -7.680 1.00 98.12 188 HIS A N 1
ATOM 1485 C CA . HIS A 1 188 ? 9.074 -7.141 -8.377 1.00 98.12 188 HIS A CA 1
ATOM 1486 C C . HIS A 1 188 ? 10.391 -7.110 -7.578 1.00 98.12 188 HIS A C 1
ATOM 1488 O O . HIS A 1 188 ? 10.459 -6.503 -6.509 1.00 98.12 188 HIS A O 1
ATOM 1494 N N . ALA A 1 189 ? 11.440 -7.766 -8.077 1.00 97.69 189 ALA A N 1
ATOM 1495 C CA . ALA A 1 189 ? 12.777 -7.724 -7.472 1.00 97.69 189 ALA A CA 1
ATOM 1496 C C . ALA A 1 189 ? 13.852 -7.173 -8.416 1.00 97.69 189 ALA A C 1
ATOM 1498 O O . ALA A 1 189 ? 14.762 -6.476 -7.986 1.00 97.69 189 ALA A O 1
ATOM 1499 N N . HIS A 1 190 ? 13.739 -7.459 -9.715 1.00 98.44 190 HIS A N 1
ATOM 1500 C CA . HIS A 1 190 ? 14.730 -7.023 -10.693 1.00 98.44 190 HIS A CA 1
ATOM 1501 C C . HIS A 1 190 ? 14.791 -5.483 -10.834 1.00 98.44 190 HIS A C 1
ATOM 1503 O O . HIS A 1 190 ? 13.757 -4.875 -11.144 1.00 98.44 190 HIS A O 1
ATOM 1509 N N . PRO A 1 191 ? 15.976 -4.845 -10.708 1.00 97.75 191 PRO A N 1
ATOM 1510 C CA . PRO A 1 191 ? 16.115 -3.384 -10.714 1.00 97.75 191 PRO A CA 1
ATOM 1511 C C . PRO A 1 191 ? 15.554 -2.692 -11.960 1.00 97.75 191 PRO A C 1
ATOM 1513 O O . PRO A 1 191 ? 14.899 -1.656 -11.850 1.00 97.75 191 PRO A O 1
ATOM 1516 N N . ASN A 1 192 ? 15.758 -3.264 -13.154 1.00 97.19 192 ASN A N 1
ATOM 1517 C CA . ASN A 1 192 ? 15.243 -2.661 -14.389 1.00 97.19 192 ASN A CA 1
ATOM 1518 C C . ASN A 1 192 ? 13.706 -2.693 -14.458 1.00 97.19 192 ASN A C 1
ATOM 1520 O O . ASN A 1 192 ? 13.090 -1.714 -14.869 1.00 97.19 192 ASN A O 1
ATOM 1524 N N . VAL A 1 193 ? 13.085 -3.788 -14.005 1.00 98.19 193 VAL A N 1
ATOM 1525 C CA . VAL A 1 193 ? 11.618 -3.909 -13.983 1.00 98.19 193 VAL A CA 1
ATOM 1526 C C . VAL A 1 193 ? 11.048 -2.937 -12.952 1.00 98.19 193 VAL A C 1
ATOM 1528 O O . VAL A 1 193 ? 10.152 -2.161 -13.267 1.00 98.19 193 VAL A O 1
ATOM 1531 N N . LEU A 1 194 ? 11.637 -2.872 -11.752 1.00 97.88 194 LEU A N 1
ATOM 1532 C CA . LEU A 1 194 ? 11.236 -1.919 -10.711 1.00 97.88 194 LEU A CA 1
ATOM 1533 C C . LEU A 1 194 ? 11.365 -0.458 -11.167 1.00 97.88 194 LEU A C 1
ATOM 1535 O O . LEU A 1 194 ? 10.465 0.344 -10.909 1.00 97.88 194 LEU A O 1
ATOM 1539 N N . ARG A 1 195 ? 12.423 -0.118 -11.914 1.00 97.06 195 ARG A N 1
ATOM 1540 C CA . ARG A 1 195 ? 12.592 1.201 -12.544 1.00 97.06 195 ARG A CA 1
ATOM 1541 C C . ARG A 1 195 ? 11.421 1.531 -13.474 1.00 97.06 195 ARG A C 1
ATOM 1543 O O . ARG A 1 195 ? 10.826 2.598 -13.332 1.00 97.06 195 ARG A O 1
ATOM 1550 N N . LEU A 1 196 ? 11.051 0.613 -14.370 1.00 97.56 196 LEU A N 1
ATOM 1551 C CA . LEU A 1 196 ? 9.907 0.774 -15.281 1.00 97.56 196 LEU A CA 1
ATOM 1552 C C . LEU A 1 196 ? 8.567 0.824 -14.528 1.00 97.56 196 LEU A C 1
ATOM 1554 O O . LEU A 1 196 ? 7.652 1.548 -14.920 1.00 97.56 196 LEU A O 1
ATOM 1558 N N . MET A 1 197 ? 8.451 0.108 -13.408 1.00 97.50 197 MET A N 1
ATOM 1559 C CA . MET A 1 197 ? 7.297 0.156 -12.504 1.00 97.50 197 MET A CA 1
ATOM 1560 C C . MET A 1 197 ? 7.225 1.439 -11.663 1.00 97.50 197 MET A C 1
ATOM 1562 O O . MET A 1 197 ? 6.174 1.715 -11.077 1.00 97.50 197 MET A O 1
ATOM 1566 N N . ARG A 1 198 ? 8.306 2.230 -11.605 1.00 96.12 198 ARG A N 1
ATOM 1567 C CA . ARG A 1 198 ? 8.508 3.353 -10.668 1.00 96.12 198 ARG A CA 1
ATOM 1568 C C . ARG A 1 198 ? 8.423 2.925 -9.205 1.00 96.12 198 ARG A C 1
ATOM 1570 O O . ARG A 1 198 ? 7.797 3.582 -8.373 1.00 96.12 198 ARG A O 1
ATOM 1577 N N . LYS A 1 199 ? 9.041 1.791 -8.901 1.00 96.44 199 LYS A N 1
ATOM 1578 C CA . LYS A 1 199 ? 9.135 1.222 -7.560 1.00 96.44 199 LYS A CA 1
ATOM 1579 C C . LYS A 1 199 ? 10.568 1.344 -7.040 1.00 96.44 199 LYS A C 1
ATOM 1581 O O . LYS A 1 199 ? 11.504 1.345 -7.841 1.00 96.44 199 LYS A O 1
ATOM 1586 N N . PRO A 1 200 ? 10.745 1.486 -5.717 1.00 95.12 200 PRO A N 1
ATOM 1587 C CA . PRO A 1 200 ? 12.069 1.474 -5.121 1.00 95.12 200 PRO A CA 1
ATOM 1588 C C . PRO A 1 200 ? 12.657 0.057 -5.135 1.00 95.12 200 PRO A C 1
ATOM 1590 O O . PRO A 1 200 ? 11.978 -0.911 -5.480 1.00 95.12 200 PRO A O 1
ATOM 1593 N N . SER A 1 201 ? 13.918 -0.042 -4.727 1.00 96.00 201 SER A N 1
ATOM 1594 C CA . SER A 1 201 ? 14.666 -1.295 -4.628 1.00 96.00 201 SER A CA 1
ATOM 1595 C C . SER A 1 201 ? 13.994 -2.324 -3.711 1.00 96.00 201 SER A C 1
ATOM 1597 O O . SER A 1 201 ? 13.478 -1.970 -2.647 1.00 96.00 201 SER A O 1
ATOM 1599 N N . ALA A 1 202 ? 14.047 -3.606 -4.081 1.00 96.50 202 ALA A N 1
ATOM 1600 C CA . ALA A 1 202 ? 13.472 -4.694 -3.285 1.00 96.50 202 ALA A CA 1
ATOM 1601 C C . ALA A 1 202 ? 14.237 -4.958 -1.974 1.00 96.50 202 ALA A C 1
ATOM 1603 O O . ALA A 1 202 ? 13.703 -5.553 -1.041 1.00 96.50 202 ALA A O 1
ATOM 1604 N N . GLU A 1 203 ? 15.460 -4.455 -1.857 1.00 96.19 203 GLU A N 1
ATOM 1605 C CA . GLU A 1 203 ? 16.274 -4.465 -0.646 1.00 96.19 203 GLU A CA 1
ATOM 1606 C C . GLU A 1 203 ? 15.571 -3.741 0.508 1.00 96.19 203 GLU A C 1
ATOM 1608 O O . GLU A 1 203 ? 15.629 -4.213 1.641 1.00 96.19 203 GLU A O 1
ATOM 1613 N N . LEU A 1 204 ? 14.818 -2.669 0.223 1.00 96.94 204 LEU A N 1
ATOM 1614 C CA . LEU A 1 204 ? 14.016 -1.976 1.238 1.00 96.94 204 LEU A CA 1
ATOM 1615 C C . LEU A 1 204 ? 12.911 -2.878 1.800 1.00 96.94 204 LEU A C 1
ATOM 1617 O O . LEU A 1 204 ? 12.597 -2.817 2.987 1.00 96.94 204 LEU A O 1
ATOM 1621 N N . PHE A 1 205 ? 12.332 -3.752 0.973 1.00 97.19 205 PHE A N 1
ATOM 1622 C CA . PHE A 1 205 ? 11.374 -4.746 1.452 1.00 97.19 205 PHE A CA 1
ATOM 1623 C C . PHE A 1 205 ? 12.057 -5.763 2.376 1.00 97.19 205 PHE A C 1
ATOM 1625 O O . PHE A 1 205 ? 11.507 -6.095 3.427 1.00 97.19 205 PHE A O 1
ATOM 1632 N N . VAL A 1 206 ? 13.261 -6.230 2.025 1.00 97.69 206 VAL A N 1
ATOM 1633 C CA . VAL A 1 206 ? 14.031 -7.173 2.856 1.00 97.69 206 VAL A CA 1
ATOM 1634 C C . VAL A 1 206 ? 14.401 -6.542 4.198 1.00 97.69 206 VAL A C 1
ATOM 1636 O O . VAL A 1 206 ? 14.234 -7.174 5.244 1.00 97.69 206 VAL A O 1
ATOM 1639 N N . GLU A 1 207 ? 14.853 -5.288 4.188 1.00 98.06 207 GLU A N 1
ATOM 1640 C CA . GLU A 1 207 ? 15.179 -4.536 5.398 1.00 98.06 207 GLU A CA 1
ATOM 1641 C C . GLU A 1 207 ? 13.954 -4.361 6.298 1.00 98.06 207 GLU A C 1
ATOM 1643 O O . GLU A 1 207 ? 14.002 -4.710 7.482 1.00 98.06 207 GLU A O 1
ATOM 1648 N N . PHE A 1 208 ? 12.839 -3.884 5.736 1.00 98.38 208 PHE A N 1
ATOM 1649 C CA . PHE A 1 208 ? 11.603 -3.702 6.487 1.00 98.38 208 PHE A CA 1
ATOM 1650 C C . PHE A 1 208 ? 11.112 -5.028 7.076 1.00 98.38 208 PHE A C 1
ATOM 1652 O O . PHE A 1 208 ? 10.798 -5.094 8.264 1.00 98.38 208 PHE A O 1
ATOM 1659 N N . LYS A 1 209 ? 11.089 -6.105 6.274 1.00 97.88 209 LYS A N 1
ATOM 1660 C CA . LYS A 1 209 ? 10.707 -7.449 6.728 1.00 97.88 209 LYS A CA 1
ATOM 1661 C C . LYS A 1 209 ? 11.538 -7.883 7.929 1.00 97.88 209 LYS A C 1
ATOM 1663 O O . LYS A 1 209 ? 10.978 -8.353 8.917 1.00 97.88 209 LYS A O 1
ATOM 1668 N N . ARG A 1 210 ? 12.861 -7.705 7.861 1.00 98.00 210 ARG A N 1
ATOM 1669 C CA . ARG A 1 210 ? 13.773 -8.052 8.955 1.00 98.00 210 ARG A CA 1
ATOM 1670 C C . ARG A 1 210 ? 13.426 -7.279 10.228 1.00 98.00 210 ARG A C 1
ATOM 1672 O O . ARG A 1 210 ? 13.272 -7.912 11.270 1.00 98.00 210 ARG A O 1
ATOM 1679 N N . LYS A 1 211 ? 13.281 -5.951 10.137 1.00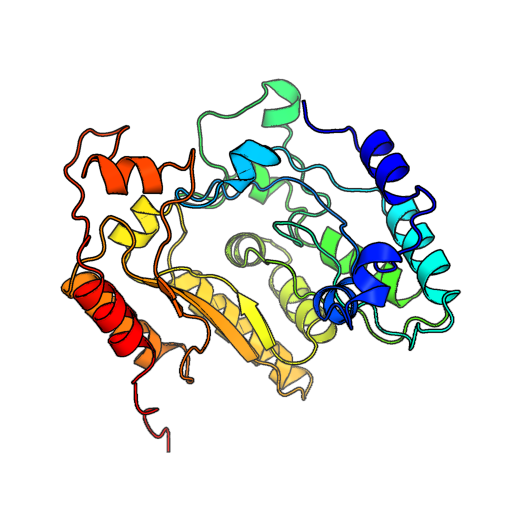 98.50 211 LYS A N 1
ATOM 1680 C CA . LYS A 1 211 ? 12.956 -5.082 11.281 1.00 98.50 211 LYS A CA 1
ATOM 1681 C C . LYS A 1 211 ? 11.592 -5.416 11.894 1.00 98.50 211 LYS A C 1
ATOM 1683 O O . LYS A 1 211 ? 11.488 -5.547 13.109 1.00 98.50 211 LYS A O 1
ATOM 1688 N N . PHE A 1 212 ? 10.564 -5.616 11.069 1.00 98.50 212 PHE A N 1
ATOM 1689 C CA . PHE A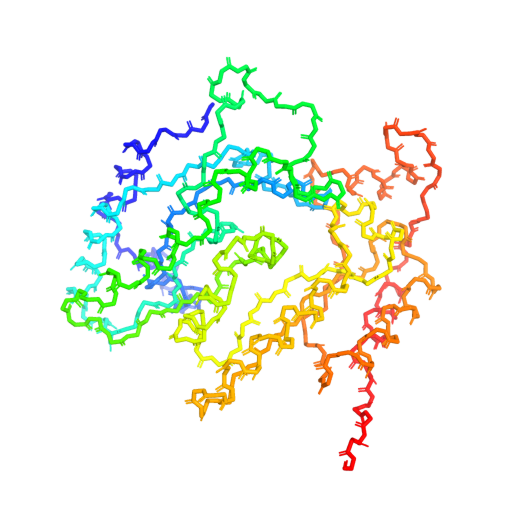 1 212 ? 9.216 -5.953 11.533 1.00 98.50 212 PHE A CA 1
ATOM 1690 C C . PHE A 1 212 ? 9.169 -7.307 12.244 1.00 98.50 212 PHE A C 1
ATOM 1692 O O . PHE A 1 212 ? 8.636 -7.417 13.344 1.00 98.50 212 PHE A O 1
ATOM 1699 N N . GLU A 1 213 ? 9.754 -8.348 11.647 1.00 97.88 213 GLU A N 1
ATOM 1700 C CA . GLU A 1 213 ? 9.756 -9.682 12.255 1.00 97.88 213 GLU A CA 1
ATOM 1701 C C . GLU A 1 213 ? 10.640 -9.747 13.505 1.00 97.88 213 GLU A C 1
ATOM 1703 O O . GLU A 1 213 ? 10.386 -10.547 14.402 1.00 97.88 213 GLU A O 1
ATOM 1708 N N . GLU A 1 214 ? 11.679 -8.914 13.588 1.00 98.12 214 GLU A N 1
ATOM 1709 C CA . GLU A 1 214 ? 12.459 -8.728 14.810 1.00 98.12 214 GLU A CA 1
ATOM 1710 C C . GLU A 1 214 ? 11.637 -8.066 15.919 1.00 98.12 214 GLU A C 1
ATOM 1712 O O . GLU A 1 214 ? 11.580 -8.615 17.019 1.00 98.12 214 GLU A O 1
ATOM 1717 N N . ALA A 1 215 ? 10.931 -6.974 15.620 1.00 98.38 215 ALA A N 1
ATOM 1718 C CA . ALA A 1 215 ? 10.029 -6.323 16.567 1.00 98.38 215 ALA A CA 1
ATOM 1719 C C . ALA A 1 215 ? 8.908 -7.270 17.038 1.00 98.38 215 ALA A C 1
ATOM 1721 O O . ALA A 1 215 ? 8.616 -7.346 18.231 1.00 98.38 215 ALA A O 1
ATOM 1722 N N . ALA A 1 216 ? 8.334 -8.068 16.129 1.00 98.19 216 ALA A N 1
ATOM 1723 C CA . ALA A 1 216 ? 7.341 -9.082 16.478 1.00 98.19 216 ALA A CA 1
ATOM 1724 C C . ALA A 1 216 ? 7.908 -10.133 17.446 1.00 98.19 216 ALA A C 1
ATOM 1726 O O . ALA A 1 216 ? 7.288 -10.427 18.467 1.00 98.19 216 ALA A O 1
ATOM 1727 N N . ARG A 1 217 ? 9.123 -10.642 17.188 1.00 97.69 217 ARG A N 1
ATOM 1728 C CA . ARG A 1 217 ? 9.802 -11.578 18.101 1.00 97.69 217 ARG A CA 1
ATOM 1729 C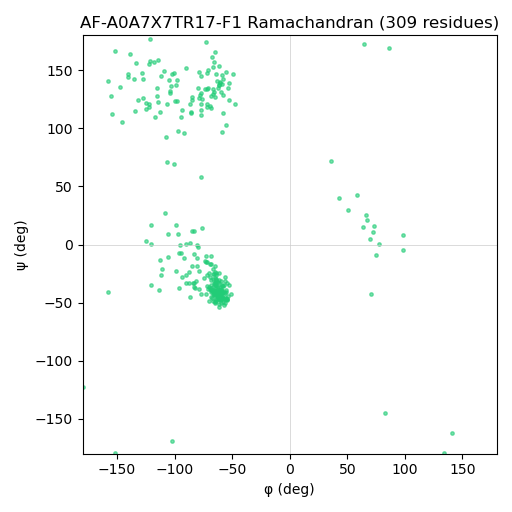 C . ARG A 1 217 ? 10.079 -10.961 19.469 1.00 97.69 217 ARG A C 1
ATOM 1731 O O . ARG A 1 217 ? 9.886 -11.642 20.471 1.00 97.69 217 ARG A O 1
ATOM 1738 N N . GLN A 1 218 ? 10.502 -9.698 19.524 1.00 97.69 218 GLN A N 1
ATOM 1739 C CA . GLN A 1 218 ? 10.733 -8.981 20.785 1.00 97.69 218 GLN A CA 1
ATOM 1740 C C . GLN A 1 218 ? 9.444 -8.829 21.607 1.00 97.69 218 GLN A C 1
ATOM 1742 O O . GLN A 1 218 ? 9.490 -8.903 22.831 1.00 97.69 218 GLN A O 1
ATOM 1747 N N . LYS A 1 219 ? 8.290 -8.703 20.940 1.00 97.56 219 LYS A N 1
ATOM 1748 C CA . LYS A 1 219 ? 6.957 -8.710 21.566 1.00 97.56 219 LYS A CA 1
ATOM 1749 C C . LYS A 1 219 ? 6.419 -10.114 21.883 1.00 97.56 219 LYS A C 1
ATOM 1751 O O . LYS A 1 219 ? 5.323 -10.242 22.418 1.00 97.56 219 LYS A O 1
ATOM 1756 N N . GLY A 1 220 ? 7.166 -11.177 21.574 1.00 97.06 220 GLY A N 1
ATOM 1757 C CA . GLY A 1 220 ? 6.730 -12.564 21.772 1.00 97.06 220 GLY A CA 1
ATOM 1758 C C . GLY A 1 220 ? 5.666 -13.033 20.773 1.00 97.06 220 GLY A C 1
ATOM 1759 O O . GLY A 1 220 ? 5.020 -14.059 20.990 1.00 97.06 220 GLY A O 1
ATOM 1760 N N . GLU A 1 221 ? 5.481 -12.310 19.669 1.00 96.19 221 GLU A N 1
ATOM 1761 C CA . GLU A 1 221 ? 4.450 -12.577 18.675 1.00 96.19 221 GLU A CA 1
ATOM 1762 C C . GLU A 1 221 ? 5.007 -13.270 17.425 1.00 96.19 221 GLU A C 1
ATOM 1764 O O . GLU A 1 221 ? 6.130 -13.032 16.977 1.00 96.19 221 GLU A O 1
ATOM 1769 N N . LYS A 1 222 ? 4.188 -14.130 16.812 1.00 94.81 222 LYS A N 1
ATOM 1770 C CA . LYS A 1 222 ? 4.516 -14.832 15.562 1.00 94.81 222 LYS A CA 1
ATOM 1771 C C . LYS A 1 222 ? 3.836 -14.149 14.377 1.00 94.81 222 LYS A C 1
ATOM 1773 O O . LYS A 1 222 ? 2.888 -14.692 13.812 1.00 94.81 222 LYS A O 1
ATOM 1778 N N . LYS A 1 223 ? 4.301 -12.945 14.039 1.00 96.00 223 LYS A N 1
ATOM 1779 C CA . LYS A 1 223 ? 3.813 -12.158 12.896 1.00 96.00 223 LYS A CA 1
ATOM 1780 C C . LYS A 1 223 ? 4.879 -12.059 11.812 1.00 96.00 223 LYS A C 1
ATOM 1782 O O . LYS A 1 223 ? 6.070 -12.008 12.110 1.00 96.00 223 LYS A O 1
ATOM 1787 N N . TYR A 1 224 ? 4.439 -12.049 10.557 1.00 95.06 224 TYR A N 1
ATOM 1788 C CA . TYR A 1 224 ? 5.316 -12.153 9.387 1.00 95.06 224 TYR A CA 1
ATOM 1789 C C . TYR A 1 224 ? 4.960 -11.115 8.331 1.00 95.06 224 TYR A C 1
ATOM 1791 O O . TYR A 1 224 ? 3.813 -10.674 8.256 1.00 95.06 224 TYR A O 1
ATOM 1799 N N . VAL A 1 225 ? 5.921 -10.765 7.476 1.00 96.06 225 VAL A N 1
ATOM 1800 C CA . VAL A 1 225 ? 5.655 -9.915 6.307 1.00 96.06 225 VAL A CA 1
ATOM 1801 C C . VAL A 1 225 ? 5.474 -10.778 5.064 1.00 96.06 225 VAL A C 1
ATOM 1803 O O . VAL A 1 225 ? 6.378 -11.530 4.686 1.00 96.06 225 VAL A O 1
ATOM 1806 N N . ILE A 1 226 ? 4.330 -10.624 4.395 1.00 94.88 226 ILE A N 1
ATOM 1807 C CA . ILE A 1 226 ? 4.038 -11.280 3.120 1.00 94.88 226 ILE A CA 1
ATOM 1808 C C . ILE A 1 226 ? 4.171 -10.313 1.937 1.00 94.88 226 ILE A C 1
ATOM 1810 O O . ILE A 1 226 ? 3.740 -9.161 2.006 1.00 94.88 226 ILE A O 1
ATOM 1814 N N . GLY A 1 227 ? 4.796 -10.792 0.863 1.00 93.38 227 GLY A N 1
ATOM 1815 C CA . GLY A 1 227 ? 5.097 -10.053 -0.357 1.00 93.38 227 GLY A CA 1
ATOM 1816 C C . GLY A 1 227 ? 4.090 -10.329 -1.470 1.00 93.38 227 GLY A C 1
ATOM 1817 O O . GLY A 1 227 ? 3.744 -11.485 -1.722 1.00 93.38 227 GLY A O 1
ATOM 1818 N N . TYR A 1 228 ? 3.679 -9.266 -2.158 1.00 94.19 228 TYR A N 1
ATOM 1819 C CA . TYR A 1 228 ? 2.882 -9.312 -3.384 1.00 94.19 228 TYR A CA 1
ATOM 1820 C C . TYR A 1 228 ? 3.778 -9.022 -4.581 1.00 94.19 228 TYR A C 1
ATOM 1822 O O . TYR A 1 228 ? 4.547 -8.053 -4.564 1.00 94.19 228 TYR A O 1
ATOM 1830 N N . PHE A 1 229 ? 3.658 -9.853 -5.611 1.00 97.25 229 PHE A N 1
ATOM 1831 C CA . PHE A 1 229 ? 4.469 -9.755 -6.817 1.00 97.25 229 PHE A CA 1
ATOM 1832 C C . PHE A 1 229 ? 3.599 -9.731 -8.066 1.00 97.25 229 PHE A C 1
ATOM 1834 O O . PHE A 1 229 ? 2.547 -10.372 -8.134 1.00 97.25 229 PHE A O 1
ATOM 1841 N N . ILE A 1 230 ? 4.082 -9.014 -9.069 1.00 97.81 230 ILE A N 1
ATOM 1842 C CA . ILE A 1 230 ? 3.509 -8.925 -10.398 1.00 97.81 230 ILE A CA 1
ATOM 1843 C C . ILE A 1 230 ? 4.514 -9.541 -11.365 1.00 97.81 230 ILE A C 1
ATOM 1845 O O . ILE A 1 230 ? 5.671 -9.139 -11.374 1.00 97.81 230 ILE A O 1
ATOM 1849 N N . VAL A 1 231 ? 4.062 -10.487 -12.186 1.00 98.12 231 VAL A N 1
ATOM 1850 C CA . VAL A 1 231 ? 4.857 -11.110 -13.255 1.00 98.12 231 VAL A CA 1
ATOM 1851 C C . VAL A 1 231 ? 4.292 -10.781 -14.637 1.00 98.12 231 VAL A C 1
ATOM 1853 O O . VAL A 1 231 ? 3.113 -10.454 -14.781 1.00 98.12 231 VAL A O 1
ATOM 1856 N N . GLY A 1 232 ? 5.103 -10.895 -15.681 1.00 97.62 232 GLY A N 1
ATOM 1857 C CA . GLY A 1 232 ? 4.765 -10.491 -17.044 1.00 97.62 232 GLY A CA 1
ATOM 1858 C C . GLY A 1 232 ? 4.579 -8.978 -17.203 1.00 97.62 232 GLY A C 1
ATOM 1859 O O . GLY A 1 232 ? 3.817 -8.550 -18.074 1.00 97.62 232 GLY A O 1
ATOM 1860 N N . HIS A 1 233 ? 5.203 -8.168 -16.342 1.00 98.44 233 HIS A N 1
ATOM 1861 C CA . HIS A 1 233 ? 5.219 -6.707 -16.490 1.00 98.44 233 HIS A CA 1
ATOM 1862 C C . HIS A 1 233 ? 6.137 -6.294 -17.665 1.00 98.44 233 HIS A C 1
ATOM 1864 O O . HIS A 1 233 ? 7.116 -6.991 -17.935 1.00 98.44 233 HIS A O 1
ATOM 1870 N N . PRO A 1 234 ? 5.860 -5.197 -18.403 1.00 98.50 234 PRO A N 1
ATOM 1871 C CA . PRO A 1 234 ? 6.774 -4.697 -19.433 1.00 98.50 234 PRO A CA 1
ATOM 1872 C C . PRO A 1 234 ? 8.203 -4.489 -18.921 1.00 98.50 234 PRO A C 1
ATOM 1874 O O . PRO A 1 234 ? 8.445 -3.732 -17.985 1.00 98.50 234 PRO A O 1
ATOM 1877 N N . GLY A 1 235 ? 9.159 -5.127 -19.587 1.00 97.88 235 GLY A N 1
ATOM 1878 C CA . GLY A 1 235 ? 10.562 -5.180 -19.190 1.00 97.88 235 GLY A CA 1
ATOM 1879 C C . GLY A 1 235 ? 10.956 -6.458 -18.450 1.00 97.88 235 GLY A C 1
ATOM 1880 O O . GLY A 1 235 ? 12.141 -6.626 -18.178 1.00 97.88 235 GLY A O 1
ATOM 1881 N N . GLU A 1 236 ? 10.015 -7.357 -18.146 1.00 98.44 236 GLU A N 1
ATOM 1882 C CA . GLU A 1 236 ? 10.305 -8.687 -17.605 1.00 98.44 236 GLU A CA 1
ATOM 1883 C C . GLU A 1 236 ? 10.379 -9.728 -18.730 1.00 98.44 236 GLU A C 1
ATOM 1885 O O . GLU A 1 236 ? 9.365 -10.083 -19.337 1.00 98.44 236 GLU A O 1
ATOM 1890 N N . GLY A 1 237 ? 11.585 -10.227 -19.002 1.00 97.88 237 GLY A N 1
ATOM 1891 C CA . GLY A 1 237 ? 11.813 -11.448 -19.764 1.00 97.88 237 GLY A CA 1
ATOM 1892 C C . GLY A 1 237 ? 12.157 -12.626 -18.854 1.00 97.88 237 GLY A C 1
ATOM 1893 O O . GLY A 1 237 ? 12.067 -12.557 -17.628 1.00 97.88 237 GLY A O 1
ATOM 1894 N N . GLU A 1 238 ? 12.604 -13.728 -19.456 1.00 97.56 238 GLU A N 1
ATOM 1895 C CA . GLU A 1 238 ? 12.983 -14.938 -18.711 1.00 97.56 238 GLU A CA 1
ATOM 1896 C C . GLU A 1 238 ? 14.096 -14.681 -17.681 1.00 97.56 238 GLU A C 1
ATOM 1898 O O . GLU A 1 238 ? 14.076 -15.257 -16.595 1.00 97.56 238 GLU A O 1
ATOM 1903 N N . LYS A 1 239 ? 15.048 -13.790 -17.994 1.00 98.06 239 LYS A N 1
ATOM 1904 C CA . LYS A 1 239 ? 16.161 -13.439 -17.098 1.00 98.06 239 LYS A CA 1
ATOM 1905 C C . LYS A 1 239 ? 15.669 -12.697 -15.857 1.00 98.06 239 LYS A C 1
ATOM 1907 O O . LYS A 1 239 ? 16.066 -13.026 -14.742 1.00 98.06 239 LYS A O 1
ATOM 1912 N N . GLU A 1 240 ? 14.791 -11.718 -16.041 1.00 98.56 240 GLU A N 1
ATOM 1913 C CA . GLU A 1 240 ? 14.206 -10.937 -14.954 1.00 98.56 240 GLU A CA 1
ATOM 1914 C C . GLU A 1 240 ? 13.272 -11.788 -14.087 1.00 98.56 240 GLU A C 1
ATOM 1916 O O . GLU A 1 240 ? 13.284 -11.652 -12.861 1.00 98.56 240 GLU A O 1
ATOM 1921 N N . ASN A 1 241 ? 12.521 -12.705 -14.704 1.00 98.12 241 ASN A N 1
ATOM 1922 C CA . ASN A 1 241 ? 11.689 -13.668 -13.989 1.00 98.12 241 ASN A CA 1
ATOM 1923 C C . ASN A 1 241 ? 12.536 -14.651 -13.163 1.00 98.12 241 ASN A C 1
ATOM 1925 O O . ASN A 1 241 ? 12.221 -14.918 -12.003 1.00 98.12 241 ASN A O 1
ATOM 1929 N N . ALA A 1 242 ? 13.646 -15.151 -13.721 1.00 97.50 242 ALA A N 1
ATOM 1930 C CA . ALA A 1 242 ? 14.599 -15.986 -12.991 1.00 97.50 242 ALA A CA 1
ATOM 1931 C C . ALA A 1 242 ? 15.219 -15.232 -11.802 1.00 97.50 242 ALA A C 1
ATOM 1933 O O . ALA A 1 242 ? 15.297 -15.777 -10.704 1.00 97.50 242 ALA A O 1
ATOM 1934 N N . TYR A 1 243 ? 15.558 -13.951 -11.977 1.00 98.00 243 TYR A N 1
ATOM 1935 C CA . TYR A 1 243 ? 16.016 -13.104 -10.874 1.00 98.00 243 TYR A CA 1
ATOM 1936 C C . TYR A 1 243 ? 14.957 -12.979 -9.770 1.00 98.00 243 TYR A C 1
ATOM 1938 O O . TYR A 1 243 ? 15.267 -13.118 -8.587 1.00 98.00 243 TYR A O 1
ATOM 1946 N N . LEU A 1 244 ? 13.692 -12.734 -10.133 1.00 97.44 244 LEU A N 1
ATOM 1947 C CA . LEU A 1 244 ? 12.596 -12.672 -9.164 1.00 97.44 244 LEU A CA 1
ATOM 1948 C C . LEU A 1 244 ? 12.424 -14.004 -8.424 1.00 97.44 244 LEU A C 1
ATOM 1950 O O . LEU A 1 244 ? 12.248 -14.017 -7.205 1.00 97.44 244 LEU A O 1
ATOM 1954 N N . LYS A 1 245 ? 12.508 -15.123 -9.145 1.00 95.94 245 LYS A N 1
ATOM 1955 C CA . LYS A 1 245 ? 12.470 -16.464 -8.562 1.00 95.94 245 LYS A CA 1
ATOM 1956 C C . LYS A 1 245 ? 13.567 -16.632 -7.505 1.00 95.94 245 LYS A C 1
ATOM 1958 O O . LYS A 1 245 ? 13.259 -17.026 -6.379 1.00 95.94 245 LYS A O 1
ATOM 1963 N N . ASP A 1 246 ? 14.808 -16.289 -7.829 1.00 95.81 246 ASP A N 1
ATOM 1964 C CA . ASP A 1 246 ? 15.933 -16.400 -6.897 1.00 95.81 246 ASP A CA 1
ATOM 1965 C C . ASP A 1 246 ? 15.776 -15.459 -5.697 1.00 95.81 246 ASP A C 1
ATOM 1967 O O . ASP A 1 246 ? 16.040 -15.851 -4.557 1.00 95.81 246 ASP A O 1
ATOM 1971 N N . PHE A 1 247 ? 15.276 -14.239 -5.914 1.00 96.25 247 PHE A N 1
ATOM 1972 C CA . PHE A 1 247 ? 14.963 -13.315 -4.826 1.00 96.25 247 PHE A CA 1
ATOM 1973 C C . PHE A 1 247 ? 13.955 -13.928 -3.845 1.00 96.25 247 PHE A C 1
ATOM 1975 O O . PHE A 1 247 ? 14.164 -13.905 -2.629 1.00 96.25 247 PHE A O 1
ATOM 1982 N N . VAL A 1 248 ? 12.882 -14.525 -4.370 1.00 94.62 248 VAL A N 1
ATOM 1983 C CA . VAL A 1 248 ? 11.847 -15.174 -3.560 1.00 94.62 248 VAL A CA 1
ATOM 1984 C C . VAL A 1 248 ? 12.422 -16.327 -2.735 1.00 94.62 248 VAL A C 1
ATOM 1986 O O . VAL A 1 248 ? 12.201 -16.374 -1.520 1.00 94.62 248 VAL A O 1
ATOM 1989 N N . ALA A 1 249 ? 13.214 -17.196 -3.370 1.00 92.88 249 ALA A N 1
ATOM 1990 C CA . ALA A 1 249 ? 13.831 -18.359 -2.733 1.00 92.88 249 ALA A CA 1
ATOM 1991 C C . ALA A 1 249 ? 14.747 -17.968 -1.562 1.00 92.88 249 ALA A C 1
ATOM 1993 O O . ALA A 1 249 ? 14.763 -18.630 -0.521 1.00 92.88 249 ALA A O 1
ATOM 1994 N N . ASN A 1 250 ? 15.505 -16.884 -1.732 1.00 93.75 250 ASN A N 1
ATOM 1995 C CA . ASN A 1 250 ? 16.564 -16.498 -0.806 1.00 93.75 250 ASN A CA 1
ATOM 1996 C C . ASN A 1 250 ? 16.089 -15.562 0.317 1.00 93.75 250 ASN A C 1
ATOM 1998 O O . ASN A 1 250 ? 16.603 -15.653 1.437 1.00 93.75 250 ASN A O 1
ATOM 2002 N N . HIS A 1 251 ? 15.107 -14.689 0.054 1.00 93.62 251 HIS A N 1
ATOM 2003 C CA . HIS A 1 251 ? 14.764 -13.593 0.970 1.00 93.62 251 HIS A CA 1
ATOM 2004 C C . HIS A 1 251 ? 13.400 -13.707 1.657 1.00 93.62 251 HIS A C 1
ATOM 2006 O O . HIS A 1 251 ? 13.244 -13.173 2.758 1.00 93.62 251 HIS A O 1
ATOM 2012 N N . LEU A 1 252 ? 12.408 -14.394 1.074 1.00 91.25 252 LEU A N 1
ATOM 2013 C CA . LEU A 1 252 ? 11.082 -14.460 1.705 1.00 91.25 252 LEU A CA 1
ATOM 2014 C C . LEU A 1 252 ? 11.042 -15.438 2.877 1.00 91.25 252 LEU A C 1
ATOM 2016 O O . LEU A 1 252 ? 10.464 -15.133 3.921 1.00 91.25 252 LEU A O 1
ATOM 2020 N N . GLY A 1 253 ? 11.665 -16.607 2.719 1.00 90.06 253 GLY A N 1
ATOM 2021 C CA . GLY A 1 253 ? 11.535 -17.711 3.677 1.00 90.06 253 GLY A CA 1
ATOM 2022 C C . GLY A 1 253 ? 10.166 -18.406 3.638 1.00 90.06 253 GLY A C 1
ATOM 2023 O O . GLY A 1 253 ? 9.866 -19.204 4.521 1.00 90.06 253 GLY A O 1
ATOM 2024 N N . TYR A 1 254 ? 9.339 -18.116 2.630 1.00 89.62 254 TYR A N 1
ATOM 2025 C CA . TYR A 1 254 ? 8.061 -18.766 2.336 1.00 89.62 254 TYR A CA 1
ATOM 2026 C C . TYR A 1 254 ? 7.771 -18.688 0.831 1.00 89.62 254 TYR A C 1
ATOM 2028 O O . TYR A 1 254 ? 8.396 -17.913 0.108 1.00 89.62 254 TYR A O 1
ATOM 2036 N N . ILE A 1 255 ? 6.793 -19.470 0.371 1.00 88.25 255 ILE A N 1
ATOM 2037 C CA . ILE A 1 255 ? 6.297 -19.407 -1.007 1.00 88.25 255 ILE A CA 1
ATOM 2038 C C . ILE A 1 255 ? 5.204 -18.333 -1.085 1.00 88.25 255 ILE A C 1
ATOM 2040 O O . ILE A 1 255 ? 4.206 -18.447 -0.362 1.00 88.25 255 ILE A O 1
ATOM 2044 N N . PRO A 1 256 ? 5.349 -17.295 -1.925 1.00 89.88 256 PRO A N 1
ATOM 2045 C CA . PRO A 1 256 ? 4.344 -16.252 -2.045 1.00 89.88 256 PRO A CA 1
ATOM 2046 C C . PRO A 1 256 ? 3.083 -16.819 -2.699 1.00 89.88 256 PRO A C 1
ATOM 2048 O O . PRO A 1 256 ? 3.129 -17.403 -3.778 1.00 89.88 256 PRO A O 1
ATOM 2051 N N . GLN A 1 257 ? 1.934 -16.616 -2.058 1.00 86.44 257 GLN A N 1
ATOM 2052 C CA . GLN A 1 257 ? 0.637 -16.988 -2.638 1.00 86.44 257 GLN A CA 1
ATOM 2053 C C . GLN A 1 257 ? 0.077 -15.893 -3.555 1.00 86.44 257 GLN A C 1
ATOM 2055 O O . GLN A 1 257 ? -0.804 -16.143 -4.375 1.00 86.44 257 GLN A O 1
ATOM 2060 N N . GLN A 1 258 ? 0.585 -14.667 -3.421 1.00 90.38 258 GLN A N 1
ATOM 2061 C CA . GLN A 1 258 ? 0.054 -13.477 -4.076 1.00 90.38 258 GLN A CA 1
ATOM 2062 C C . GLN A 1 258 ? 0.971 -13.035 -5.210 1.00 90.38 258 GLN A C 1
ATOM 2064 O O . GLN A 1 258 ? 1.671 -12.026 -5.136 1.00 90.38 258 GLN A O 1
ATOM 2069 N N . VAL A 1 259 ? 0.947 -13.843 -6.267 1.00 95.50 259 VAL A N 1
ATOM 2070 C CA . VAL A 1 259 ? 1.610 -13.554 -7.537 1.00 95.50 259 VAL A CA 1
ATOM 2071 C C . VAL A 1 259 ? 0.540 -13.330 -8.598 1.00 95.50 259 VAL A C 1
ATOM 2073 O O . VAL A 1 259 ? -0.225 -14.241 -8.943 1.00 95.50 259 VAL A O 1
ATOM 2076 N N . GLN A 1 260 ? 0.464 -12.103 -9.101 1.00 96.00 260 GLN A N 1
ATOM 2077 C CA . GLN A 1 260 ? -0.482 -11.698 -10.131 1.00 96.00 260 GLN A CA 1
ATOM 2078 C C . GLN A 1 260 ? 0.231 -11.551 -11.473 1.00 96.00 260 GLN A C 1
ATOM 2080 O O . GLN A 1 260 ? 1.337 -11.033 -11.551 1.00 96.00 260 GLN A O 1
ATOM 2085 N N . ILE A 1 261 ? -0.420 -11.963 -12.556 1.00 97.50 261 ILE A N 1
ATOM 2086 C CA . ILE A 1 261 ? 0.053 -11.623 -13.896 1.00 97.50 261 ILE A CA 1
ATOM 2087 C C . ILE A 1 261 ? -0.366 -10.177 -14.188 1.00 97.50 261 ILE A C 1
ATOM 2089 O O . ILE A 1 261 ? -1.550 -9.842 -14.077 1.00 97.50 261 ILE A O 1
ATOM 2093 N N . PHE A 1 262 ? 0.589 -9.329 -14.571 1.00 98.06 262 PHE A N 1
ATOM 2094 C CA . PHE A 1 262 ? 0.362 -7.931 -14.931 1.00 98.06 262 PHE A CA 1
ATOM 2095 C C . PHE A 1 262 ? -0.818 -7.824 -15.886 1.00 98.06 262 PHE A C 1
ATOM 2097 O O . PHE A 1 262 ? -0.791 -8.405 -16.964 1.00 98.06 262 PHE A O 1
ATOM 2104 N N . THR A 1 263 ? -1.851 -7.084 -15.509 1.00 95.75 263 THR A N 1
ATOM 2105 C CA . THR A 1 263 ? -3.011 -6.858 -16.370 1.00 95.75 263 THR A CA 1
ATOM 2106 C C . THR A 1 263 ? -2.947 -5.424 -16.892 1.00 95.75 263 THR A C 1
ATOM 2108 O O . THR A 1 263 ? -2.933 -4.508 -16.063 1.00 95.75 263 THR A O 1
ATOM 2111 N N . PRO A 1 264 ? -2.899 -5.206 -18.223 1.00 95.62 264 PRO A N 1
ATOM 2112 C CA . PRO A 1 264 ? -2.846 -3.869 -18.809 1.00 95.62 264 PRO A CA 1
ATOM 2113 C C . PRO A 1 264 ? -4.071 -3.041 -18.398 1.00 95.62 264 PRO A C 1
ATOM 2115 O O . PRO A 1 264 ? -5.160 -3.170 -18.951 1.00 95.62 264 PRO A O 1
ATOM 2118 N N . THR A 1 265 ? -3.901 -2.226 -17.360 1.00 95.06 265 THR A N 1
ATOM 2119 C CA . THR A 1 265 ? -4.954 -1.384 -16.797 1.00 95.06 265 THR A CA 1
ATOM 2120 C C . THR A 1 265 ? -5.040 -0.077 -17.589 1.00 95.06 265 THR A C 1
ATOM 2122 O O . THR A 1 265 ? -4.020 0.613 -17.709 1.00 95.06 265 THR A O 1
ATOM 2125 N N . PRO A 1 266 ? -6.220 0.316 -18.101 1.00 93.56 266 PRO A N 1
ATOM 2126 C CA . PRO A 1 266 ? -6.377 1.538 -18.883 1.00 93.56 266 PRO A CA 1
ATOM 2127 C C . PRO A 1 266 ? -5.757 2.777 -18.226 1.00 93.56 266 PRO A C 1
ATOM 2129 O O . PRO A 1 266 ? -5.738 2.918 -17.002 1.00 93.56 266 PRO A O 1
ATOM 2132 N N . SER A 1 267 ? -5.244 3.678 -19.065 1.00 93.19 267 SER A N 1
ATOM 2133 C CA . SER A 1 267 ? -4.639 4.955 -18.659 1.00 93.19 267 SER A CA 1
ATOM 2134 C C . SER A 1 267 ? -3.368 4.847 -17.802 1.00 93.19 267 SER A C 1
ATOM 2136 O O . SER A 1 267 ? -2.944 5.835 -17.206 1.00 93.19 267 SER A O 1
ATOM 2138 N N . THR A 1 268 ? -2.724 3.679 -17.740 1.00 96.31 268 THR A N 1
ATOM 2139 C CA . THR A 1 268 ? -1.455 3.501 -17.014 1.00 96.31 268 THR A CA 1
ATOM 2140 C C . THR A 1 268 ? -0.253 3.520 -17.954 1.00 96.31 268 THR A C 1
ATOM 2142 O O . THR A 1 268 ? -0.320 3.047 -19.089 1.00 96.31 268 THR A O 1
ATOM 2145 N N . LEU A 1 269 ? 0.881 4.022 -17.460 1.00 96.00 269 LEU A N 1
ATOM 2146 C CA . LEU A 1 269 ? 2.137 4.063 -18.211 1.00 96.00 269 LEU A CA 1
ATOM 2147 C C . LEU A 1 269 ? 2.597 2.662 -18.628 1.00 96.00 269 LEU A C 1
ATOM 2149 O O . LEU A 1 269 ? 3.016 2.454 -19.763 1.00 96.00 269 LEU A O 1
ATOM 2153 N N . SER A 1 270 ? 2.482 1.683 -17.730 1.00 97.81 270 SER A N 1
ATOM 2154 C CA . SER A 1 270 ? 2.824 0.296 -18.048 1.00 97.81 270 SER A CA 1
ATOM 2155 C C . SER A 1 270 ? 1.925 -0.294 -19.126 1.00 97.81 270 SER A C 1
ATOM 2157 O O . SER A 1 270 ? 2.388 -1.108 -19.909 1.00 97.81 270 SER A O 1
ATOM 2159 N N . THR A 1 271 ? 0.675 0.146 -19.243 1.00 97.75 271 THR A N 1
ATOM 2160 C CA . THR A 1 271 ? -0.191 -0.291 -20.348 1.00 97.75 271 THR A CA 1
ATOM 2161 C C . THR A 1 271 ? 0.242 0.310 -21.674 1.00 97.75 271 THR A C 1
ATOM 2163 O O . THR A 1 271 ? 0.275 -0.404 -22.673 1.00 97.75 271 THR A O 1
ATOM 2166 N N . THR A 1 272 ? 0.672 1.574 -21.687 1.00 97.56 272 THR A N 1
ATOM 2167 C CA . THR A 1 272 ? 1.311 2.152 -22.876 1.00 97.56 272 THR A CA 1
ATOM 2168 C C . THR A 1 272 ? 2.526 1.325 -23.280 1.00 97.56 272 THR A C 1
ATOM 2170 O O . THR A 1 272 ? 2.554 0.841 -24.405 1.00 97.56 272 THR A O 1
ATOM 2173 N N . MET A 1 273 ? 3.457 1.060 -22.352 1.00 98.44 273 MET A N 1
ATOM 2174 C CA . MET A 1 273 ? 4.634 0.221 -22.625 1.00 98.44 273 MET A CA 1
ATOM 2175 C C . MET A 1 273 ? 4.247 -1.172 -23.136 1.00 98.44 273 MET A C 1
ATOM 2177 O O . MET A 1 273 ? 4.838 -1.665 -24.090 1.00 98.44 273 MET A O 1
ATOM 2181 N N . TYR A 1 274 ? 3.218 -1.790 -22.551 1.00 98.31 274 TYR A N 1
ATOM 2182 C CA . TYR A 1 274 ? 2.715 -3.098 -22.968 1.00 98.31 274 TYR A CA 1
ATOM 2183 C C . TYR A 1 274 ? 2.234 -3.110 -24.427 1.00 98.31 274 TYR A C 1
ATOM 2185 O O . TYR A 1 274 ? 2.518 -4.046 -25.178 1.00 98.31 274 TYR A O 1
ATOM 2193 N N . HIS A 1 275 ? 1.517 -2.073 -24.862 1.00 97.94 275 HIS A N 1
ATOM 2194 C CA . HIS A 1 275 ? 0.990 -2.011 -26.225 1.00 97.94 275 HIS A CA 1
ATOM 2195 C C . HIS A 1 275 ? 2.016 -1.524 -27.248 1.00 97.94 275 HIS A C 1
ATOM 2197 O O . HIS A 1 275 ? 2.046 -2.052 -28.355 1.00 97.94 275 HIS A O 1
ATOM 2203 N N . THR A 1 276 ? 2.869 -0.564 -26.892 1.00 97.81 276 THR A N 1
ATOM 2204 C CA . THR A 1 276 ? 3.836 0.033 -27.826 1.00 97.81 276 THR A CA 1
ATOM 2205 C C . THR A 1 276 ? 5.156 -0.724 -27.893 1.00 97.81 276 THR A C 1
ATOM 2207 O O . THR A 1 276 ? 5.862 -0.600 -28.887 1.00 97.81 276 THR A O 1
ATOM 2210 N N . GLY A 1 277 ? 5.506 -1.484 -26.848 1.00 98.00 277 GLY A N 1
ATOM 2211 C CA . GLY A 1 277 ? 6.854 -2.027 -26.679 1.00 98.00 277 GLY A CA 1
ATOM 2212 C C . GLY A 1 277 ? 7.904 -0.948 -26.416 1.00 98.00 277 GLY A C 1
ATOM 2213 O O . GLY A 1 277 ? 9.072 -1.181 -26.685 1.00 98.00 277 GLY A O 1
ATOM 2214 N N . LYS A 1 278 ? 7.510 0.245 -25.944 1.00 98.00 278 LYS A N 1
ATOM 2215 C CA . LYS A 1 278 ? 8.410 1.393 -25.748 1.00 98.00 278 LYS A CA 1
ATOM 2216 C C . LYS A 1 278 ? 8.107 2.154 -24.473 1.00 98.00 278 LYS A C 1
ATOM 2218 O O . LYS A 1 278 ? 6.935 2.358 -24.151 1.00 98.00 278 LYS A O 1
ATOM 2223 N N . ASP A 1 279 ? 9.142 2.659 -23.809 1.00 96.44 279 ASP A N 1
ATOM 2224 C CA . ASP A 1 279 ? 8.972 3.712 -22.808 1.00 96.44 279 ASP A CA 1
ATOM 2225 C C . ASP A 1 279 ? 8.548 5.003 -23.537 1.00 96.44 279 ASP A C 1
ATOM 2227 O O . ASP A 1 279 ? 9.291 5.509 -24.380 1.00 96.44 279 ASP A O 1
ATOM 2231 N N . PRO A 1 280 ? 7.349 5.551 -23.272 1.00 94.19 280 PRO A N 1
ATOM 2232 C CA . PRO A 1 280 ? 6.836 6.696 -24.019 1.00 94.19 280 PRO A CA 1
ATOM 2233 C C . PRO A 1 280 ? 7.539 8.020 -23.691 1.00 94.19 280 PRO A C 1
ATOM 2235 O O . PRO A 1 280 ? 7.286 9.006 -24.378 1.00 94.19 280 PRO A O 1
ATOM 2238 N N . PHE A 1 281 ? 8.380 8.075 -22.654 1.00 92.56 281 PHE A N 1
ATOM 2239 C CA . PHE A 1 281 ? 9.138 9.276 -22.302 1.00 92.56 281 PHE A CA 1
ATOM 2240 C C . PHE A 1 281 ? 10.554 9.261 -22.874 1.00 92.56 281 PHE A C 1
ATOM 2242 O O . PHE A 1 281 ? 11.049 10.314 -23.270 1.00 92.56 281 PHE A O 1
ATOM 2249 N N . THR A 1 282 ? 11.208 8.097 -22.913 1.00 94.62 282 THR A N 1
ATOM 2250 C CA . THR A 1 282 ? 12.586 7.975 -23.425 1.00 94.62 282 THR A CA 1
ATOM 2251 C C . THR A 1 282 ? 12.644 7.487 -24.871 1.00 94.62 282 THR A C 1
ATOM 2253 O O . THR A 1 282 ? 13.629 7.734 -25.561 1.00 94.62 282 THR A O 1
ATOM 2256 N N . GLY A 1 283 ? 11.599 6.807 -25.348 1.00 94.88 283 GLY A N 1
ATOM 2257 C CA . GLY A 1 283 ? 11.567 6.147 -26.654 1.00 94.88 283 GLY A CA 1
ATOM 2258 C C . GLY A 1 283 ? 12.328 4.818 -26.701 1.00 94.88 283 GLY A C 1
ATOM 2259 O O . GLY A 1 283 ? 12.363 4.190 -27.759 1.00 94.88 283 GLY A O 1
ATOM 2260 N N . GLU A 1 284 ? 12.922 4.385 -25.585 1.00 96.12 284 GLU A N 1
ATOM 2261 C CA . GLU A 1 284 ? 13.652 3.121 -25.485 1.00 96.12 284 GLU A CA 1
ATOM 2262 C C . GLU A 1 284 ? 12.720 1.926 -25.715 1.00 96.12 284 GLU A C 1
ATOM 2264 O O . GLU A 1 284 ? 11.580 1.909 -25.243 1.00 96.12 284 GLU A O 1
ATOM 2269 N N . GLU A 1 285 ? 13.220 0.909 -26.421 1.00 97.81 285 GLU A N 1
ATOM 2270 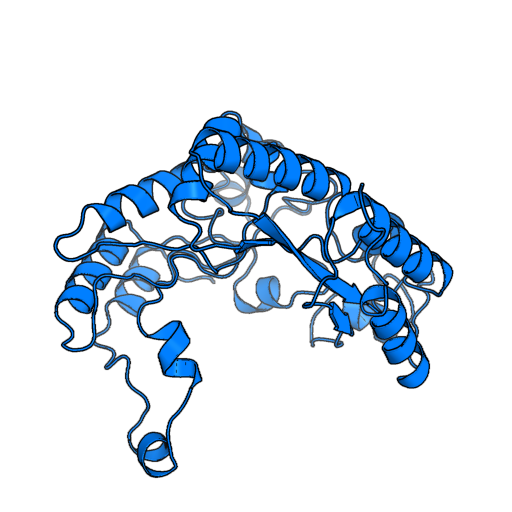C CA . GLU A 1 285 ? 12.512 -0.359 -26.607 1.00 97.81 285 GLU A CA 1
ATOM 2271 C C . GLU A 1 285 ? 12.398 -1.100 -25.265 1.00 97.81 285 GLU A C 1
ATOM 2273 O O . GLU A 1 285 ? 13.364 -1.248 -24.513 1.00 97.81 285 GLU A O 1
ATOM 2278 N N . VAL A 1 286 ? 11.200 -1.596 -24.978 1.00 98.06 286 VAL A N 1
ATOM 2279 C CA . VAL A 1 286 ? 10.847 -2.340 -23.771 1.00 98.06 286 VAL A CA 1
ATOM 2280 C C . VAL A 1 286 ? 10.304 -3.693 -24.200 1.00 98.06 286 VAL A C 1
ATOM 2282 O O . VAL A 1 286 ? 9.304 -3.787 -24.913 1.00 98.06 286 VAL A O 1
ATOM 2285 N N . PHE A 1 287 ? 10.951 -4.762 -23.740 1.00 98.12 287 PHE A N 1
ATOM 2286 C CA . PHE A 1 287 ? 10.465 -6.115 -23.979 1.00 98.12 287 PHE A CA 1
ATOM 2287 C C . PHE A 1 287 ? 9.076 -6.312 -23.355 1.00 98.12 287 PHE A C 1
ATOM 2289 O O . PHE A 1 287 ? 8.829 -5.908 -22.219 1.00 98.12 287 PHE A O 1
ATOM 2296 N N . VAL A 1 288 ? 8.168 -6.961 -24.083 1.00 98.25 288 VAL A N 1
ATOM 2297 C CA . VAL A 1 288 ? 6.825 -7.280 -23.589 1.00 98.25 288 VAL A CA 1
ATOM 2298 C C . VAL A 1 288 ? 6.491 -8.717 -23.939 1.00 98.25 288 VAL A C 1
ATOM 2300 O O . VAL A 1 288 ? 6.302 -9.044 -25.113 1.00 98.25 288 VAL A O 1
ATOM 2303 N N . GLU A 1 289 ? 6.328 -9.552 -22.917 1.00 97.56 289 GLU A N 1
ATOM 2304 C CA . GLU A 1 289 ? 5.752 -10.876 -23.106 1.00 97.56 289 GLU A CA 1
ATOM 2305 C C . GLU A 1 289 ? 4.230 -10.767 -23.268 1.00 97.56 289 GLU A C 1
ATOM 2307 O O . GLU A 1 289 ? 3.517 -10.264 -22.394 1.00 97.56 289 GLU A O 1
ATOM 2312 N N . ARG A 1 290 ? 3.714 -11.243 -24.402 1.00 95.38 290 ARG A N 1
ATOM 2313 C CA . ARG A 1 290 ? 2.280 -11.204 -24.732 1.00 95.38 290 ARG A CA 1
ATOM 2314 C C . ARG A 1 290 ? 1.642 -12.584 -24.730 1.00 95.38 290 ARG A C 1
ATOM 2316 O O . ARG A 1 290 ? 0.429 -12.680 -24.557 1.00 95.38 290 ARG A O 1
ATOM 2323 N N . HIS A 1 291 ? 2.432 -13.644 -24.867 1.00 96.81 291 HIS A N 1
ATOM 2324 C CA . HIS A 1 291 ? 1.923 -15.003 -24.885 1.00 96.81 291 HIS A CA 1
ATOM 2325 C C . HIS A 1 291 ? 1.464 -15.396 -23.484 1.00 96.81 291 HIS A C 1
ATOM 2327 O O . HIS A 1 291 ? 2.249 -15.475 -22.538 1.00 96.81 291 HIS A O 1
ATOM 2333 N N . GLU A 1 292 ? 0.172 -15.686 -23.355 1.00 95.25 292 GLU A N 1
ATOM 2334 C CA . GLU A 1 292 ? -0.443 -16.095 -22.092 1.00 95.25 292 GLU A CA 1
ATOM 2335 C C . GLU A 1 292 ? 0.253 -17.320 -21.486 1.00 95.25 292 GLU A C 1
ATOM 2337 O O . GLU A 1 292 ? 0.517 -17.356 -20.286 1.00 95.25 292 GLU A O 1
ATOM 2342 N N . LYS A 1 293 ? 0.647 -18.284 -22.329 1.00 96.88 293 LYS A N 1
ATOM 2343 C CA . LYS A 1 293 ? 1.414 -19.462 -21.909 1.00 96.88 293 LYS A CA 1
ATOM 2344 C C . LYS A 1 293 ? 2.700 -19.079 -21.170 1.00 96.88 293 LYS A C 1
ATOM 2346 O O . LYS A 1 293 ? 2.958 -19.618 -20.099 1.00 96.88 293 LYS A O 1
ATOM 2351 N N . MET A 1 294 ? 3.482 -18.143 -21.710 1.00 97.19 294 MET A N 1
ATOM 2352 C CA . MET A 1 294 ? 4.742 -17.718 -21.090 1.00 97.19 294 MET A CA 1
ATOM 2353 C C . MET A 1 294 ? 4.506 -16.936 -19.799 1.00 97.19 294 MET A C 1
ATOM 2355 O O . MET A 1 294 ? 5.193 -17.163 -18.810 1.00 97.19 294 MET A O 1
ATOM 2359 N N . ARG A 1 295 ? 3.478 -16.086 -19.755 1.00 97.06 295 ARG A N 1
ATOM 2360 C CA . ARG A 1 295 ? 3.117 -15.335 -18.539 1.00 97.06 295 ARG A CA 1
ATOM 2361 C C . ARG A 1 295 ? 2.634 -16.250 -17.411 1.00 97.06 295 ARG A C 1
ATOM 2363 O O . ARG A 1 295 ? 2.943 -15.997 -16.249 1.00 97.06 295 ARG A O 1
ATOM 2370 N N . ASN A 1 296 ? 1.926 -17.329 -17.746 1.00 96.69 296 ASN A N 1
ATOM 2371 C CA . ASN A 1 296 ? 1.582 -18.376 -16.784 1.00 96.69 296 ASN A CA 1
ATOM 2372 C C . ASN A 1 296 ? 2.833 -19.116 -16.293 1.00 96.69 296 ASN A C 1
ATOM 2374 O O . ASN A 1 296 ? 2.988 -19.274 -15.088 1.00 96.69 296 ASN A O 1
ATOM 2378 N N . ILE A 1 297 ? 3.776 -19.455 -17.181 1.00 96.44 297 ILE A N 1
ATOM 2379 C CA . ILE A 1 297 ? 5.068 -20.040 -16.781 1.00 96.44 297 ILE A CA 1
ATOM 2380 C C . ILE A 1 297 ? 5.832 -19.103 -15.832 1.00 96.44 297 ILE A C 1
ATOM 2382 O O . ILE A 1 297 ? 6.364 -19.563 -14.826 1.00 96.44 297 ILE A O 1
ATOM 2386 N N . PHE A 1 298 ? 5.853 -17.793 -16.092 1.00 97.12 298 PHE A N 1
ATOM 2387 C CA . PHE A 1 298 ? 6.497 -16.814 -15.206 1.00 97.12 298 PHE A CA 1
ATOM 2388 C C . PHE A 1 298 ? 5.885 -16.809 -13.807 1.00 97.12 298 PHE A C 1
ATOM 2390 O O . PHE A 1 298 ? 6.610 -16.735 -12.814 1.00 97.12 298 PHE A O 1
ATOM 2397 N N . LYS A 1 299 ? 4.557 -16.924 -13.716 1.00 96.31 299 LYS A N 1
ATOM 2398 C CA . LYS A 1 299 ? 3.858 -17.061 -12.437 1.00 96.31 299 LYS A CA 1
ATOM 2399 C C . LYS A 1 299 ? 4.227 -18.375 -11.754 1.00 96.31 299 LYS A C 1
ATOM 2401 O O . LYS A 1 299 ? 4.627 -18.356 -10.590 1.00 96.31 299 LYS A O 1
ATOM 2406 N N . ASP A 1 300 ? 4.135 -19.483 -12.482 1.00 94.56 300 ASP A N 1
ATOM 2407 C CA . ASP A 1 300 ? 4.420 -20.830 -11.987 1.00 94.56 300 ASP A CA 1
ATOM 2408 C C . ASP A 1 300 ? 5.859 -20.950 -11.472 1.00 94.56 300 ASP A C 1
ATOM 2410 O O . ASP A 1 300 ? 6.086 -21.510 -10.405 1.00 94.56 300 ASP A O 1
ATOM 2414 N N . ASN A 1 301 ? 6.828 -20.330 -12.148 1.00 92.38 301 ASN A N 1
ATOM 2415 C CA . ASN A 1 301 ? 8.228 -20.289 -11.723 1.00 92.38 301 ASN A CA 1
ATOM 2416 C C . ASN A 1 301 ? 8.421 -19.683 -10.326 1.00 92.38 301 ASN A C 1
ATOM 2418 O O . ASN A 1 301 ? 9.305 -20.118 -9.582 1.00 92.38 301 ASN A O 1
ATOM 2422 N N . VAL A 1 302 ? 7.609 -18.686 -9.968 1.00 92.56 302 VAL A N 1
ATOM 2423 C CA . VAL A 1 302 ? 7.685 -17.994 -8.676 1.00 92.56 302 VAL A CA 1
ATOM 2424 C C . VAL A 1 302 ? 6.940 -18.770 -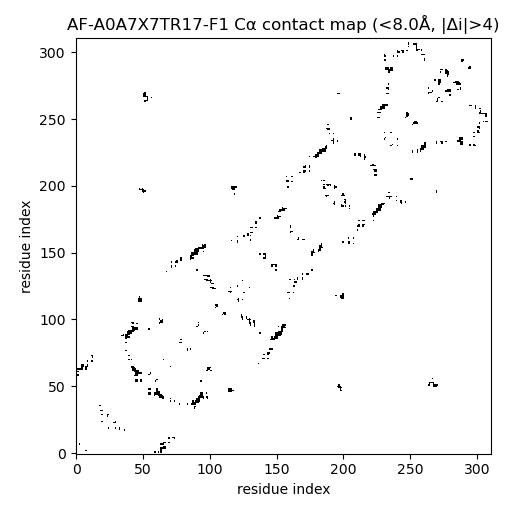7.583 1.00 92.56 302 VAL A C 1
ATOM 2426 O O . VAL A 1 302 ? 7.423 -18.833 -6.453 1.00 92.56 302 VAL A O 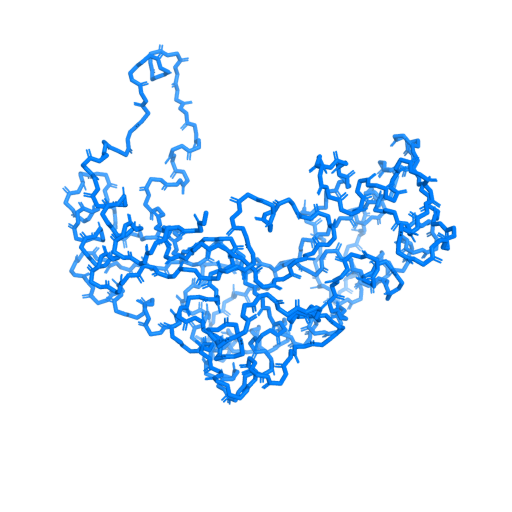1
ATOM 2429 N N . ILE A 1 303 ? 5.805 -19.406 -7.903 1.00 90.25 303 ILE A N 1
ATOM 2430 C CA . ILE A 1 303 ? 4.968 -20.119 -6.915 1.00 90.25 303 ILE A CA 1
ATOM 2431 C C . ILE A 1 303 ? 5.332 -21.600 -6.728 1.00 90.25 303 ILE A C 1
ATOM 2433 O O . ILE A 1 303 ? 5.090 -22.156 -5.663 1.00 90.25 303 ILE A O 1
ATOM 2437 N N . ALA A 1 304 ? 5.913 -22.266 -7.727 1.00 77.75 304 ALA A N 1
ATOM 2438 C CA . ALA A 1 304 ? 6.197 -23.706 -7.692 1.00 77.75 304 ALA A CA 1
ATOM 2439 C C . ALA A 1 304 ? 7.508 -24.051 -6.963 1.00 77.75 304 ALA A C 1
ATOM 2441 O O . ALA A 1 304 ? 8.003 -25.180 -7.042 1.00 77.75 304 ALA A O 1
ATOM 2442 N N . GLN A 1 305 ? 8.101 -23.089 -6.257 1.00 66.81 305 GLN A N 1
ATOM 2443 C CA . GLN A 1 305 ? 9.329 -23.317 -5.511 1.00 66.81 305 GLN A CA 1
ATOM 2444 C C . GLN A 1 305 ? 9.073 -24.287 -4.357 1.00 66.81 305 GLN A C 1
ATOM 2446 O O . GLN A 1 305 ? 8.170 -24.090 -3.551 1.00 66.81 305 GLN A O 1
ATOM 2451 N N . ARG A 1 306 ? 9.896 -25.333 -4.231 1.00 55.00 306 ARG A N 1
ATOM 2452 C CA . ARG A 1 306 ? 9.959 -26.090 -2.975 1.00 55.00 306 ARG A CA 1
ATOM 2453 C C . ARG A 1 306 ? 10.673 -25.211 -1.947 1.00 55.00 306 ARG A C 1
ATOM 2455 O O . ARG A 1 306 ? 11.726 -24.672 -2.292 1.00 55.00 306 ARG A O 1
ATOM 2462 N N . PRO A 1 307 ? 10.173 -25.074 -0.706 1.00 53.09 307 PRO A N 1
ATOM 2463 C CA . PRO A 1 307 ? 10.905 -24.339 0.313 1.00 53.09 307 PRO A CA 1
ATOM 2464 C C . PRO A 1 307 ? 12.274 -25.000 0.482 1.00 53.09 307 PRO A C 1
ATOM 2466 O O . PRO A 1 307 ? 12.348 -26.221 0.664 1.00 53.09 307 PRO A O 1
ATOM 2469 N N . LEU A 1 308 ? 13.354 -24.219 0.427 1.00 47.19 308 LEU A N 1
ATOM 2470 C CA . LEU A 1 308 ? 14.639 -24.685 0.932 1.00 47.19 308 LEU A CA 1
ATOM 2471 C C . LEU A 1 308 ? 14.415 -25.036 2.407 1.00 47.19 308 LEU A C 1
ATOM 2473 O O . LEU A 1 308 ? 14.099 -24.157 3.210 1.00 47.19 308 LEU A O 1
ATOM 2477 N N . LYS A 1 309 ? 14.509 -26.326 2.754 1.00 36.78 309 LYS A N 1
ATOM 2478 C CA . LYS A 1 309 ? 14.528 -26.775 4.150 1.00 36.78 309 LYS A CA 1
ATOM 2479 C C . LYS A 1 309 ? 15.678 -26.039 4.840 1.00 36.78 309 LYS A C 1
ATOM 2481 O O . LYS A 1 309 ? 16.836 -26.386 4.623 1.00 36.78 309 LYS A O 1
ATOM 2486 N N . ARG A 1 310 ? 15.373 -25.008 5.628 1.00 40.41 310 ARG A N 1
ATOM 2487 C CA . ARG A 1 310 ? 16.327 -24.460 6.594 1.00 40.41 310 ARG A CA 1
ATOM 2488 C C . ARG A 1 310 ? 16.333 -25.422 7.783 1.00 40.41 310 ARG A C 1
ATOM 2490 O O . ARG A 1 310 ? 15.290 -25.596 8.413 1.00 40.41 310 ARG A O 1
ATOM 2497 N N . TYR A 1 311 ? 17.458 -26.117 7.955 1.00 34.03 311 TYR A N 1
ATOM 2498 C CA . TYR A 1 311 ? 17.791 -26.896 9.151 1.00 34.03 311 TYR A CA 1
ATOM 2499 C C . TYR A 1 311 ? 18.018 -25.963 10.339 1.00 34.03 311 TYR A C 1
ATOM 2501 O O . TYR A 1 311 ? 18.521 -24.840 10.098 1.00 34.03 311 TYR A O 1
#

pLDDT: mean 93.56, std 8.13, range [34.03, 98.75]

Secondary structure (DSSP, 8-state):
-PPPHHHHHHHHHS----S--HHHHTT---HHHHHHTTEEE-EE--TT--TT-THHHHS-S--EEPPHHHHHHHHHHHTTSTT--SEE-EEESSSGGGTT---HHHHHH-S-SS-TTSSS--HHHHHH--TTHHHHHHHHHHTSTT--EE---S---HHHHHHSTTHHHHHHHHHHT-SSEEEEEEE--SHHHHHHHT---HHHHHHHHHHHHHHHHHTT---EEEEEEEES-TT--HHHHHHHHHHHHHHTSS--S-EEE----TT-HHHHHHHHSB-TTT--B------HHHHHHHHHHHHSPPP----

Solvent-accessible surface area (backbone atoms only — not comparable to full-atom values): 17234 Å² total; per-residue (Å²): 130,80,68,53,42,66,58,47,30,54,62,73,66,48,91,69,84,75,62,77,58,67,80,55,50,77,76,43,87,63,68,70,52,75,69,47,58,48,41,43,77,42,30,40,25,37,56,57,65,33,22,64,49,47,53,39,78,78,44,30,53,58,57,38,35,45,48,69,67,50,52,51,51,51,50,60,55,48,62,68,40,91,85,56,84,22,59,36,56,20,52,11,36,75,35,26,56,49,22,74,43,75,54,70,65,40,77,73,74,40,86,68,94,68,57,47,39,34,82,49,73,34,66,69,54,55,74,66,51,38,59,56,50,35,56,53,52,52,52,59,54,46,71,39,81,70,42,77,44,50,25,48,72,38,38,48,61,58,67,60,39,71,60,33,94,57,28,70,60,49,44,45,53,48,46,74,28,31,88,47,61,40,62,36,69,56,37,51,53,36,66,71,36,22,54,60,38,36,40,50,68,37,63,55,51,54,51,48,41,52,55,38,38,48,41,18,48,76,71,75,42,90,41,45,68,46,58,33,34,50,30,46,39,51,48,35,51,74,67,40,45,50,48,31,29,52,48,42,70,74,67,62,83,59,70,54,86,48,66,42,67,55,70,79,40,78,95,14,60,39,29,49,22,51,74,69,31,23,42,91,87,80,67,46,82,32,54,56,66,77,56,63,70,57,37,51,49,49,44,45,59,51,49,70,55,74,80,79,82,79,128